Protein 6Y6P (pdb70)

Sequence (343 aa):
RNVYDMKIECPHTVSFGENSVIGYVELPPVPLADTAQMVPESSCNMDNHQSLNTITKYTQVSWRGKADQSQSSQNSSFETVSTEVDLKGTCVLKHKMVEESYRSRKSVTCYDLSCNSTYCKPTLYMIVPIHACNMMKSCLIALGPYRVQQVVYERSSYCMTGVLIEGKCFVPDQSVVSIIKHGIFDIASVHIVCFFVAVKGNTYKIFEQVKKSFESTCNDTENKVQGYYICIVGGNSAPIYVPTLDDFRSMEAFTGIFRSPHIASYSIVGPANAKVPHSASSDTLSLIAYSSGIPSYSSLSILTSSTEAKHVFSPGLFPKLNHTNCDKSAIPLIWTGMIDLPGYYEF

Structure (mmCIF, N/CA/C/O backbone):
data_6Y6P
#
_entry.id   6Y6P
#
_cell.length_a   53.596
_cell.length_b   92.224
_cell.length_c   94.033
_cell.angle_alpha   90.000
_cell.angle_beta   90.000
_cell.angle_gamma   90.000
#
_symmetry.space_group_name_H-M   'P 21 21 21'
#
loop_
_entity.id
_entity.type
_entity.pdbx_description
1 polymer 'Envelope polyprotein'
2 branched 2-acetamido-2-deoxy-beta-D-glucopyranose-(1-4)-2-acetamido-2-deoxy-beta-D-glucopyranose
3 water water
#
loop_
_atom_site.group_PDB
_atom_site.id
_atom_site.type_symbol
_atom_site.label_atom_id
_atom_site.label_alt_id
_atom_site.label_comp_id
_atom_site.label_asym_id
_atom_site.label_entity_id
_atom_site.label_seq_id
_atom_site.pdbx_PDB_ins_code
_atom_site.Cartn_x
_atom_site.Cartn_y
_atom_site.Cartn_z
_atom_site.occupancy
_atom_site.B_iso_or_equiv
_atom_site.auth_seq_id
_atom_site.auth_comp_id
_atom_site.auth_asym_id
_atom_site.auth_atom_id
_atom_site.pdbx_PDB_model_num
ATOM 1 N N . ARG A 1 1 ? 16.198 19.462 -27.692 1.00 102.80 1 ARG A N 1
ATOM 2 C CA . ARG A 1 1 ? 17.294 18.958 -26.873 1.00 107.00 1 ARG A CA 1
ATOM 3 C C . ARG A 1 1 ? 16.807 17.860 -25.921 1.00 104.78 1 ARG A C 1
ATOM 4 O O . ARG A 1 1 ? 17.417 17.609 -24.873 1.00 111.22 1 ARG A O 1
ATOM 12 N N . ASN A 1 2 ? 15.714 17.194 -26.323 1.00 85.48 2 ASN A N 1
ATOM 13 C CA . ASN A 1 2 ? 15.047 16.148 -25.535 1.00 67.52 2 ASN A CA 1
ATOM 14 C C . ASN A 1 2 ? 14.630 16.644 -24.148 1.00 61.29 2 ASN A C 1
ATOM 15 O O . ASN A 1 2 ? 14.591 15.858 -23.199 1.00 52.44 2 ASN A O 1
ATOM 20 N N . VAL A 1 3 ? 14.318 17.941 -24.019 1.00 62.05 3 VAL A N 1
ATOM 21 C CA . VAL A 1 3 ? 13.857 18.544 -22.765 1.00 59.66 3 VAL A CA 1
ATOM 22 C C . VAL A 1 3 ? 12.375 18.900 -22.887 1.00 53.41 3 VAL A C 1
ATOM 23 O O . VAL A 1 3 ? 11.966 19.580 -23.838 1.00 54.96 3 VAL A O 1
ATOM 27 N N . TYR A 1 4 ? 11.576 18.424 -21.930 1.00 40.28 4 TYR A N 1
ATOM 28 C CA . TYR A 1 4 ? 10.130 18.516 -21.953 1.00 31.18 4 TYR A CA 1
ATOM 29 C C . TYR A 1 4 ? 9.701 19.111 -20.610 1.00 40.66 4 TYR A C 1
ATOM 30 O O . TYR A 1 4 ? 10.437 19.066 -19.621 1.00 45.61 4 TYR A O 1
ATOM 39 N N . ASP A 1 5 ? 8.543 19.729 -20.584 1.00 33.36 5 ASP A N 1
ATOM 40 C CA . ASP A 1 5 ? 8.072 20.383 -19.366 1.00 35.34 5 ASP A CA 1
ATOM 41 C C . ASP A 1 5 ? 7.001 19.559 -18.671 1.00 33.18 5 ASP A C 1
ATOM 42 O O . ASP A 1 5 ? 6.152 18.948 -19.325 1.00 35.14 5 ASP A O 1
ATOM 47 N N . MET A 1 6 ? 7.009 19.576 -17.332 1.00 29.82 6 MET A N 1
ATOM 48 C CA . MET A 1 6 ? 5.861 19.129 -16.575 1.00 27.94 6 MET A CA 1
ATOM 49 C C . MET A 1 6 ? 5.463 20.185 -15.547 1.00 34.64 6 MET A C 1
ATOM 50 O O . MET A 1 6 ? 6.299 20.639 -14.753 1.00 30.77 6 MET A O 1
ATOM 55 N N . LYS A 1 7 ? 4.190 20.569 -15.554 1.00 25.57 7 LYS A N 1
ATOM 56 C CA . LYS A 1 7 ? 3.691 21.640 -14.690 1.00 25.94 7 LYS A CA 1
ATOM 57 C C . LYS A 1 7 ? 2.899 21.035 -13.539 1.00 24.66 7 LYS A C 1
ATOM 58 O O . LYS A 1 7 ? 2.029 20.186 -13.759 1.00 28.64 7 LYS A O 1
ATOM 64 N N . ILE A 1 8 ? 3.253 21.414 -12.326 1.00 25.52 8 ILE A N 1
ATOM 65 C CA . ILE A 1 8 ? 2.475 21.133 -11.134 1.00 25.22 8 ILE A CA 1
ATOM 66 C C . ILE A 1 8 ? 1.749 22.437 -10.826 1.00 27.08 8 ILE A C 1
ATOM 67 O O . ILE A 1 8 ? 2.399 23.418 -10.428 1.00 26.69 8 ILE A O 1
ATOM 72 N N . GLU A 1 9 ? 0.403 22.454 -10.944 1.00 25.73 9 GLU A N 1
ATOM 73 C CA . GLU A 1 9 ? -0.390 23.674 -10.728 1.00 24.49 9 GLU A CA 1
ATOM 74 C C . GLU A 1 9 ? -0.837 23.735 -9.248 1.00 24.13 9 GLU A C 1
ATOM 75 O O . GLU A 1 9 ? -1.761 23.050 -8.848 1.00 28.46 9 GLU A O 1
ATOM 81 N N . CYS A 1 10 ? -0.141 24.498 -8.444 1.00 24.36 10 CYS A N 1
ATOM 82 C CA . CYS A 1 10 ? -0.466 24.599 -7.023 1.00 24.26 10 CYS A CA 1
ATOM 83 C C . CYS A 1 10 ? -1.585 25.609 -6.816 1.00 26.31 10 CYS A C 1
ATOM 84 O O . CYS A 1 10 ? -1.394 26.804 -7.101 1.00 25.37 10 CYS A O 1
ATOM 87 N N . PRO A 1 11 ? -2.736 25.201 -6.295 1.00 25.41 11 PRO A N 1
ATOM 88 C CA . PRO A 1 11 ? -3.825 26.164 -6.086 1.00 24.85 11 PRO A CA 1
ATOM 89 C C . PRO A 1 11 ? -3.489 27.122 -4.961 1.00 29.86 11 PRO A C 1
ATOM 90 O O . PRO A 1 11 ? -2.720 26.833 -4.048 1.00 29.58 11 PRO A O 1
ATOM 94 N N . HIS A 1 12 ? -4.144 28.263 -4.998 1.00 25.70 12 HIS A N 1
ATOM 95 C CA . HIS A 1 12 ? -3.931 29.226 -3.945 1.00 26.03 12 HIS A CA 1
ATOM 96 C C . HIS A 1 12 ? -4.514 28.740 -2.606 1.00 29.16 12 HIS A C 1
ATOM 97 O O . HIS A 1 12 ? -3.908 28.985 -1.545 1.00 29.23 12 HIS A O 1
ATOM 104 N N . THR A 1 13 ? -5.639 28.023 -2.611 1.00 26.66 13 THR A N 1
ATOM 105 C CA . THR A 1 13 ? -6.216 27.488 -1.358 1.00 30.89 13 THR A CA 1
ATOM 106 C C . THR A 1 13 ? -6.809 26.110 -1.613 1.00 31.12 13 THR A C 1
ATOM 107 O O . THR A 1 13 ? -7.312 25.844 -2.705 1.00 30.89 13 THR A O 1
ATOM 111 N N . VAL A 1 14 ? -6.695 25.202 -0.636 1.00 27.44 14 VAL A N 1
ATOM 112 C CA . VAL A 1 14 ? -7.398 23.918 -0.671 1.00 25.83 14 VAL A CA 1
ATOM 113 C C . VAL A 1 14 ? -7.906 23.679 0.736 1.00 29.08 14 VAL A C 1
ATOM 114 O O . VAL A 1 14 ? -7.344 24.200 1.699 1.00 30.25 14 VAL A O 1
ATOM 118 N N . SER A 1 15 ? -8.928 22.806 0.866 1.00 26.77 15 SER A N 1
ATOM 119 C CA . SER A 1 15 ? -9.467 22.592 2.208 1.00 30.83 15 SER A CA 1
ATOM 120 C C . SER A 1 15 ? -8.576 21.679 3.074 1.00 29.59 15 SER A C 1
ATOM 121 O O . SER A 1 15 ? -8.406 21.945 4.262 1.00 36.62 15 SER A O 1
ATOM 124 N N . PHE A 1 16 ? -8.005 20.593 2.509 1.00 37.52 16 PHE A N 1
ATOM 125 C CA . PHE A 1 16 ? -7.401 19.537 3.325 1.00 37.75 16 PHE A CA 1
ATOM 126 C C . PHE A 1 16 ? -5.969 19.270 2.889 1.00 29.78 16 PHE A C 1
ATOM 127 O O . PHE A 1 16 ? -5.662 19.358 1.702 1.00 30.68 16 PHE A O 1
ATOM 135 N N . GLY A 1 17 ? -5.113 18.923 3.865 1.00 26.94 17 GLY A N 1
ATOM 136 C CA . GLY A 1 17 ? -3.762 18.456 3.526 1.00 28.64 17 GLY A CA 1
ATOM 137 C C . GLY A 1 17 ? -3.767 17.129 2.815 1.00 28.65 17 GLY A C 1
ATOM 138 O O . GLY A 1 17 ? -2.800 16.810 2.122 1.00 28.09 17 GLY A O 1
ATOM 139 N N . GLU A 1 18 ? -4.873 16.377 2.908 1.00 26.43 18 GLU A N 1
ATOM 140 C CA . GLU A 1 18 ? -4.990 15.098 2.196 1.00 28.45 18 GLU A CA 1
ATOM 141 C C . GLU A 1 18 ? -5.601 15.421 0.840 1.00 26.91 18 GLU A C 1
ATOM 142 O O . GLU A 1 18 ? -6.792 15.270 0.592 1.00 29.88 18 GLU A O 1
ATOM 148 N N . ASN A 1 19 ? -4.744 15.884 -0.064 1.00 29.14 19 ASN A N 1
ATOM 149 C CA . ASN A 1 19 ? -5.115 16.437 -1.357 1.00 28.99 19 ASN A CA 1
ATOM 150 C C . ASN A 1 19 ? -3.855 16.286 -2.203 1.00 23.67 19 ASN A C 1
ATOM 151 O O . ASN A 1 19 ? -2.780 16.719 -1.765 1.00 25.29 19 ASN A O 1
ATOM 156 N N . SER A 1 20 ? -3.982 15.689 -3.380 1.00 23.24 20 SER A N 1
ATOM 157 C CA . SER A 1 20 ? -2.892 15.494 -4.332 1.00 22.82 20 SER A CA 1
ATOM 158 C C . SER A 1 20 ? -3.105 16.366 -5.561 1.00 22.59 20 SER A C 1
ATOM 159 O O . SER A 1 20 ? -4.232 16.556 -6.018 1.00 23.51 20 SER A O 1
ATOM 162 N N . VAL A 1 21 ? -2.015 16.889 -6.090 1.00 22.50 21 VAL A N 1
ATOM 163 C CA . VAL A 1 21 ? -1.989 17.602 -7.346 1.00 22.98 21 VAL A CA 1
ATOM 164 C C . VAL A 1 21 ? -1.340 16.643 -8.336 1.00 24.86 21 VAL A C 1
ATOM 165 O O . VAL A 1 21 ? -0.333 16.016 -8.011 1.00 27.19 21 VAL A O 1
ATOM 169 N N . ILE A 1 22 ? -1.878 16.556 -9.546 1.00 22.11 22 ILE A N 1
ATOM 170 C CA . ILE A 1 22 ? -1.359 15.636 -10.564 1.00 28.54 22 ILE A CA 1
ATOM 171 C C . ILE A 1 22 ? -0.663 16.437 -11.641 1.00 24.21 22 ILE A C 1
ATOM 172 O O . ILE A 1 22 ? -1.248 17.379 -12.150 1.00 28.35 22 ILE A O 1
ATOM 177 N N . GLY A 1 23 ? 0.571 16.052 -12.006 1.00 23.98 23 GLY A N 1
ATOM 178 C CA . GLY A 1 23 ? 1.209 16.571 -13.208 1.00 25.03 23 GLY A CA 1
ATOM 179 C C . GLY A 1 23 ? 1.431 15.407 -14.162 1.00 23.46 23 GLY A C 1
ATOM 180 O O . GLY A 1 23 ? 1.590 14.270 -13.724 1.00 24.89 23 GLY A O 1
ATOM 181 N N . TYR A 1 24 ? 1.434 15.695 -15.464 1.00 28.63 24 TYR A N 1
ATOM 182 C CA . TYR A 1 24 ? 1.819 14.603 -16.369 1.00 26.65 24 TYR A CA 1
ATOM 183 C C . TYR A 1 24 ? 2.343 15.179 -17.647 1.00 24.86 24 TYR A C 1
ATOM 184 O O . TYR A 1 24 ? 2.164 16.368 -17.944 1.00 26.79 24 TYR A O 1
ATOM 193 N N . VAL A 1 25 ? 3.049 14.340 -18.392 1.00 23.99 25 VAL A N 1
ATOM 194 C CA . VAL A 1 25 ? 3.531 14.775 -19.701 1.00 24.85 25 VAL A CA 1
ATOM 195 C C . VAL A 1 25 ? 3.654 13.549 -20.590 1.00 29.46 25 VAL A C 1
ATOM 196 O O . VAL A 1 25 ? 4.219 12.536 -20.179 1.00 26.23 25 VAL A O 1
ATOM 200 N N . GLU A 1 26 ? 3.080 13.615 -21.782 1.00 27.32 26 GLU A N 1
ATOM 201 C CA . GLU A 1 26 ? 3.277 12.549 -22.759 1.00 34.30 26 GLU A CA 1
ATOM 202 C C . GLU A 1 26 ? 4.581 12.767 -23.542 1.00 28.36 26 GLU A C 1
ATOM 203 O O . GLU A 1 26 ? 4.811 13.847 -24.074 1.00 34.20 26 GLU A O 1
ATOM 209 N N . LEU A 1 27 ? 5.430 11.736 -23.624 1.00 26.58 27 LEU A N 1
ATOM 210 C CA . LEU A 1 27 ? 6.756 11.904 -24.225 1.00 36.02 27 LEU A CA 1
ATOM 211 C C . LEU A 1 27 ? 6.833 11.201 -25.582 1.00 30.99 27 LEU A C 1
ATOM 212 O O . LEU A 1 27 ? 6.023 10.311 -25.859 1.00 32.79 27 LEU A O 1
ATOM 217 N N . PRO A 1 28 ? 7.803 11.535 -26.450 1.00 33.75 28 PRO A N 1
ATOM 218 C CA . PRO A 1 28 ? 7.848 10.894 -27.777 1.00 30.43 28 PRO A CA 1
ATOM 219 C C . PRO A 1 28 ? 8.191 9.419 -27.660 1.00 33.76 28 PRO A C 1
ATOM 220 O O . PRO A 1 28 ? 8.691 8.966 -26.625 1.00 37.87 28 PRO A O 1
ATOM 224 N N . PRO A 1 29 ? 7.964 8.645 -28.723 1.00 39.21 29 PRO A N 1
ATOM 225 C CA . PRO A 1 29 ? 8.169 7.192 -28.650 1.00 39.18 29 PRO A CA 1
ATOM 226 C C . PRO A 1 29 ? 9.624 6.797 -28.523 1.00 35.84 29 PRO A C 1
ATOM 227 O O . PRO A 1 29 ? 10.503 7.428 -29.103 1.00 38.62 29 PRO A O 1
ATOM 231 N N . VAL A 1 30 ? 9.861 5.681 -27.833 1.00 38.83 30 VAL A N 1
ATOM 232 C CA . VAL A 1 30 ? 11.179 5.029 -27.774 1.00 35.36 30 VAL A CA 1
ATOM 233 C C . VAL A 1 30 ? 11.054 3.584 -28.244 1.00 33.98 30 VAL A C 1
ATOM 234 O O . VAL A 1 30 ? 9.963 3.003 -28.160 1.00 34.23 30 VAL A O 1
ATOM 238 N N . PRO A 1 31 ? 12.142 2.984 -28.756 1.00 37.78 31 PRO A N 1
ATOM 239 C CA . PRO A 1 31 ? 12.143 1.553 -29.096 1.00 39.40 31 PRO A CA 1
ATOM 240 C C . PRO A 1 31 ? 11.634 0.694 -27.950 1.00 37.05 31 PRO A C 1
ATOM 241 O O . PRO A 1 31 ? 12.023 0.877 -26.792 1.00 34.33 31 PRO A O 1
ATOM 245 N N . LEU A 1 32 ? 10.761 -0.266 -28.287 1.00 35.05 32 LEU A N 1
ATOM 246 C CA . LEU A 1 32 ? 10.230 -1.181 -27.282 1.00 31.19 32 LEU A CA 1
ATOM 247 C C . LEU A 1 32 ? 11.341 -1.838 -26.448 1.00 36.49 32 LEU A C 1
ATOM 248 O O . LEU A 1 32 ? 11.216 -1.968 -25.227 1.00 39.60 32 LEU A O 1
ATOM 253 N N . ALA A 1 33 ? 12.448 -2.229 -27.085 1.00 38.50 33 ALA A N 1
ATOM 254 C CA . ALA A 1 33 ? 13.560 -2.830 -26.352 1.00 40.91 33 ALA A CA 1
ATOM 255 C C . ALA A 1 33 ? 14.074 -1.946 -25.213 1.00 48.54 33 ALA A C 1
ATOM 256 O O . ALA A 1 33 ? 14.551 -2.457 -24.193 1.00 49.61 33 ALA A O 1
ATOM 258 N N . ASP A 1 34 ? 13.996 -0.628 -25.360 1.00 49.93 34 ASP A N 1
ATOM 259 C CA . ASP A 1 34 ? 14.467 0.301 -24.336 1.00 56.21 34 ASP A CA 1
ATOM 260 C C . ASP A 1 34 ? 13.559 0.382 -23.104 1.00 51.84 34 ASP A C 1
ATOM 261 O O . ASP A 1 34 ? 14.012 0.889 -22.066 1.00 46.55 34 ASP A O 1
ATOM 266 N N . THR A 1 35 ? 12.324 -0.137 -23.160 1.00 39.55 35 THR A N 1
ATOM 267 C CA . THR A 1 35 ? 11.450 -0.054 -21.979 1.00 39.47 35 THR A CA 1
ATOM 268 C C . THR A 1 35 ? 11.994 -0.844 -20.798 1.00 47.61 35 THR A C 1
ATOM 269 O O . THR A 1 35 ? 11.787 -0.449 -19.644 1.00 48.54 35 THR A O 1
ATOM 273 N N . ALA A 1 36 ? 12.705 -1.946 -21.060 1.00 44.52 36 ALA A N 1
ATOM 274 C CA . ALA A 1 36 ? 13.208 -2.796 -19.993 1.00 53.54 36 ALA A CA 1
ATOM 275 C C . ALA A 1 36 ? 14.122 -2.039 -19.045 1.00 59.26 36 ALA A C 1
ATOM 276 O O . ALA A 1 36 ? 14.253 -2.419 -17.877 1.00 66.17 36 ALA A O 1
ATOM 278 N N . GLN A 1 37 ? 14.801 -0.999 -19.519 1.00 46.54 37 GLN A N 1
ATOM 279 C CA . GLN A 1 37 ? 15.687 -0.264 -18.627 1.00 51.59 37 GLN A CA 1
ATOM 280 C C . GLN A 1 37 ? 15.085 1.045 -18.111 1.00 51.43 37 GLN A C 1
ATOM 281 O O . GLN A 1 37 ? 15.715 1.732 -17.304 1.00 50.12 37 GLN A O 1
ATOM 287 N N . MET A 1 38 ? 13.889 1.407 -18.536 1.00 44.05 38 MET A N 1
ATOM 288 C CA . MET A 1 38 ? 13.359 2.723 -18.216 1.00 42.48 38 MET A CA 1
ATOM 289 C C . MET A 1 38 ? 12.913 2.799 -16.761 1.00 43.27 38 MET A C 1
ATOM 290 O O . MET A 1 38 ? 12.210 1.916 -16.255 1.00 43.76 38 MET A O 1
ATOM 295 N N . VAL A 1 39 ? 13.296 3.872 -16.096 1.00 43.37 39 VAL A N 1
ATOM 296 C CA . VAL A 1 39 ? 12.894 4.062 -14.711 1.00 44.08 39 VAL A CA 1
ATOM 297 C C . VAL A 1 39 ? 13.019 5.565 -14.465 1.00 47.61 39 VAL A C 1
ATOM 298 O O . VAL A 1 39 ? 14.014 6.176 -14.887 1.00 43.30 39 VAL A O 1
ATOM 302 N N . PRO A 1 40 ? 12.027 6.211 -13.844 1.00 41.94 40 PRO A N 1
ATOM 303 C CA . PRO A 1 40 ? 12.160 7.645 -13.577 1.00 41.07 40 PRO A CA 1
ATOM 304 C C . PRO A 1 40 ? 13.293 7.873 -12.592 1.00 50.15 40 PRO A C 1
ATOM 305 O O . PRO A 1 40 ? 13.430 7.143 -11.614 1.00 48.01 40 PRO A O 1
ATOM 309 N N . GLU A 1 41 ? 14.121 8.868 -12.863 1.00 43.02 41 GLU A N 1
ATOM 310 C CA . GLU A 1 41 ? 15.127 9.296 -11.895 1.00 44.87 41 GLU A CA 1
ATOM 311 C C . GLU A 1 41 ? 14.844 10.764 -11.590 1.00 43.97 41 GLU A C 1
ATOM 312 O O . GLU A 1 41 ? 15.007 11.622 -12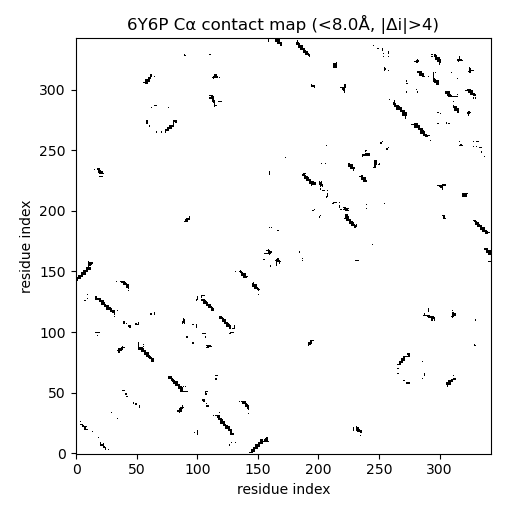.463 1.00 42.09 41 GLU A O 1
ATOM 318 N N . SER A 1 42 ? 14.375 11.023 -10.378 1.00 43.99 42 SER A N 1
ATOM 319 C CA . SER A 1 42 ? 13.813 12.300 -9.983 1.00 42.61 42 SER A CA 1
ATOM 320 C C . SER A 1 42 ? 14.679 12.963 -8.932 1.00 44.21 42 SER A C 1
ATOM 321 O O . SER A 1 42 ? 15.143 12.306 -7.998 1.00 46.39 42 SER A O 1
ATOM 324 N N . SER A 1 43 ? 14.861 14.265 -9.064 1.00 43.16 43 SER A N 1
ATOM 325 C CA . SER A 1 43 ? 15.465 15.050 -8.001 1.00 44.39 43 SER A CA 1
ATOM 326 C C . SER A 1 43 ? 14.417 15.730 -7.131 1.00 46.69 43 SER A C 1
ATOM 327 O O . SER A 1 43 ? 14.764 16.633 -6.356 1.00 43.98 43 SER A O 1
ATOM 330 N N . CYS A 1 44 ? 13.145 15.312 -7.241 1.00 42.15 44 CYS A N 1
ATOM 331 C CA . CYS A 1 44 ? 12.053 16.079 -6.657 1.00 40.85 44 CYS A CA 1
ATOM 332 C C . CYS A 1 44 ? 11.897 15.904 -5.136 1.00 43.94 44 CYS A C 1
ATOM 333 O O . CYS A 1 44 ? 11.431 16.833 -4.474 1.00 47.98 44 CYS A O 1
ATOM 336 N N . ASN A 1 45 ? 12.301 14.804 -4.547 1.00 44.63 45 ASN A N 1
ATOM 337 C CA . ASN A 1 45 ? 12.260 14.692 -3.090 1.00 46.39 45 ASN A CA 1
ATOM 338 C C . ASN A 1 45 ? 13.639 14.976 -2.499 1.00 48.52 45 ASN A C 1
ATOM 339 O O . ASN A 1 45 ? 14.655 14.672 -3.120 1.00 56.82 45 ASN A O 1
ATOM 344 N N . MET A 1 46 ? 13.672 15.568 -1.296 1.00 51.18 46 MET A N 1
ATOM 345 C CA . MET A 1 46 ? 14.958 15.825 -0.638 1.00 69.57 46 MET A CA 1
ATOM 346 C C . MET A 1 46 ? 15.681 14.517 -0.333 1.00 77.56 46 MET A C 1
ATOM 347 O O . MET A 1 46 ? 16.849 14.334 -0.702 1.00 80.30 46 MET A O 1
ATOM 352 N N . ASP A 1 47 ? 14.996 13.588 0.323 1.00 74.44 47 ASP A N 1
ATOM 353 C CA . ASP A 1 47 ? 15.498 12.224 0.390 1.00 93.88 47 ASP A CA 1
ATOM 354 C C . ASP A 1 47 ? 15.242 11.517 -0.933 1.00 98.55 47 ASP A C 1
ATOM 355 O O . ASP A 1 47 ? 14.099 11.436 -1.393 1.00 94.02 47 ASP A O 1
ATOM 360 N N . ASN A 1 48 ? 16.304 10.980 -1.529 1.00 110.27 48 ASN A N 1
ATOM 361 C CA . ASN A 1 48 ? 16.228 10.372 -2.858 1.00 114.44 48 ASN A CA 1
ATOM 362 C C . ASN A 1 48 ? 15.875 8.888 -2.821 1.00 111.78 48 ASN A C 1
ATOM 363 O O . ASN A 1 48 ? 16.391 8.090 -3.608 1.00 111.28 48 ASN A O 1
ATOM 368 N N . HIS A 1 49 ? 14.968 8.496 -1.932 1.00 126.63 49 HIS A N 1
ATOM 369 C CA . HIS A 1 49 ? 14.414 7.144 -1.935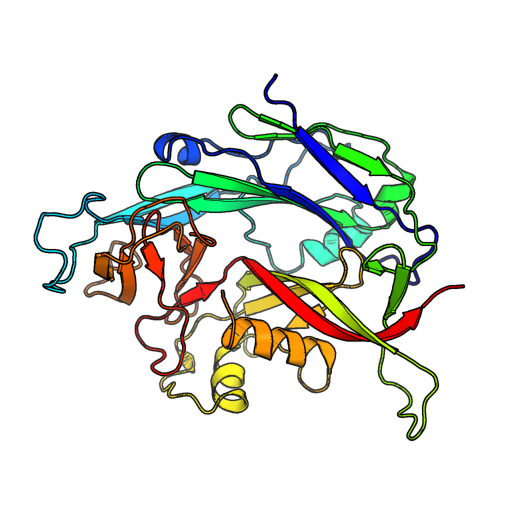 1.00 128.24 49 HIS A CA 1
ATOM 370 C C . HIS A 1 49 ? 13.129 7.167 -2.764 1.00 119.20 49 HIS A C 1
ATOM 371 O O . HIS A 1 49 ? 12.074 7.603 -2.291 1.00 116.24 49 HIS A O 1
ATOM 378 N N . GLN A 1 50 ? 13.225 6.694 -4.014 1.00 107.84 50 GLN A N 1
ATOM 379 C CA . GLN A 1 50 ? 12.118 6.722 -4.976 1.00 93.65 50 GLN A CA 1
ATOM 380 C C . GLN A 1 50 ? 11.377 5.392 -4.916 1.00 92.26 50 GLN A C 1
ATOM 381 O O . GLN A 1 50 ? 11.708 4.421 -5.618 1.00 81.46 50 GLN A O 1
ATOM 387 N N . SER A 1 51 ? 10.321 5.379 -4.092 1.00 101.69 51 SER A N 1
ATOM 388 C CA . SER A 1 51 ? 9.685 4.134 -3.669 1.00 107.98 51 SER A CA 1
ATOM 389 C C . SER A 1 51 ? 9.155 3.313 -4.841 1.00 107.38 51 SER A C 1
ATOM 390 O O . SER A 1 51 ? 9.110 2.081 -4.762 1.00 105.39 51 SER A O 1
ATOM 393 N N . LEU A 1 52 ? 8.753 3.955 -5.932 1.00 108.72 52 LEU A N 1
ATOM 394 C CA . LEU A 1 52 ? 8.136 3.199 -7.012 1.00 105.65 52 LEU A CA 1
ATOM 395 C C . LEU A 1 52 ? 9.145 2.667 -8.024 1.00 103.47 52 LEU A C 1
ATOM 396 O O . LEU A 1 52 ? 8.741 1.998 -8.991 1.00 108.55 52 LEU A O 1
ATOM 401 N N . ASN A 1 53 ? 10.444 2.899 -7.807 1.00 81.14 53 ASN A N 1
ATOM 402 C CA . ASN A 1 53 ? 11.453 2.245 -8.631 1.00 64.11 53 ASN A CA 1
ATOM 403 C C . ASN A 1 53 ? 11.603 0.785 -8.207 1.00 67.02 53 ASN A C 1
ATOM 404 O O . ASN A 1 53 ? 12.583 0.121 -8.554 1.00 69.12 53 ASN A O 1
ATOM 409 N N . THR A 1 54 ? 10.616 0.289 -7.462 1.00 64.24 54 THR A N 1
ATOM 410 C CA . THR A 1 54 ? 10.415 -1.133 -7.239 1.00 65.77 54 THR A CA 1
ATOM 411 C C . THR A 1 54 ? 10.046 -1.865 -8.556 1.00 56.28 54 THR A C 1
ATOM 412 O O . THR A 1 54 ? 9.472 -1.284 -9.485 1.00 42.25 54 THR A O 1
ATOM 416 N N . ILE A 1 55 ? 10.444 -3.147 -8.646 1.00 52.37 55 ILE A N 1
ATOM 417 C CA . ILE A 1 55 ? 10.100 -4.011 -9.776 1.00 50.76 55 ILE A CA 1
ATOM 418 C C . ILE A 1 55 ? 8.662 -4.481 -9.642 1.00 44.66 55 ILE A C 1
ATOM 419 O O . ILE A 1 55 ? 8.255 -4.930 -8.573 1.00 42.16 55 ILE A O 1
ATOM 424 N N . THR A 1 56 ? 7.898 -4.425 -10.727 1.00 37.67 56 THR A N 1
ATOM 425 C CA . THR A 1 56 ? 6.689 -5.231 -10.841 1.00 35.94 56 THR A CA 1
ATOM 426 C C . THR A 1 56 ? 6.905 -6.267 -11.938 1.00 43.78 56 THR A C 1
ATOM 427 O O . THR A 1 56 ? 7.465 -5.955 -13.000 1.00 35.17 56 THR A O 1
ATOM 431 N N . LYS A 1 57 ? 6.487 -7.507 -11.685 1.00 34.72 57 LYS A N 1
ATOM 432 C CA . LYS A 1 57 ? 6.627 -8.562 -12.675 1.00 34.00 57 LYS A CA 1
ATOM 433 C C . LYS A 1 57 ? 5.413 -8.485 -13.596 1.00 39.04 57 LYS A C 1
ATOM 434 O O . LYS A 1 57 ? 4.260 -8.506 -13.135 1.00 40.70 57 LYS A O 1
ATOM 440 N N . TYR A 1 58 ? 5.669 -8.309 -14.882 1.00 31.08 58 TYR A N 1
ATOM 441 C CA . TYR A 1 58 ? 4.609 -8.276 -15.870 1.00 29.38 58 TYR A CA 1
ATOM 442 C C . TYR A 1 58 ? 4.662 -9.525 -16.749 1.00 29.21 58 TYR A C 1
ATOM 443 O O . TYR A 1 58 ? 5.718 -10.122 -16.897 1.00 30.32 58 TYR A O 1
ATOM 452 N N . THR A 1 59 ? 3.536 -9.849 -17.383 1.00 28.53 59 THR A N 1
ATOM 453 C CA . THR A 1 59 ? 3.555 -10.766 -18.531 1.00 31.53 59 THR A CA 1
ATOM 454 C C . THR A 1 59 ? 3.531 -9.905 -19.767 1.00 27.34 59 THR A C 1
ATOM 455 O O . THR A 1 59 ? 2.589 -9.159 -19.982 1.00 26.39 59 THR A O 1
ATOM 459 N N . GLN A 1 60 ? 4.587 -9.950 -20.536 1.00 28.09 60 GLN A N 1
ATOM 460 C CA . GLN A 1 60 ? 4.661 -9.179 -21.766 1.00 27.81 60 GLN A CA 1
ATOM 461 C C . GLN A 1 60 ? 4.069 -10.060 -22.868 1.00 27.70 60 GLN A C 1
ATOM 462 O O . GLN A 1 60 ? 4.540 -11.186 -23.100 1.00 29.22 60 GLN A O 1
ATOM 468 N N . VAL A 1 61 ? 3.059 -9.574 -23.535 1.00 26.91 61 VAL A N 1
ATOM 469 C CA . VAL A 1 61 ? 2.365 -10.315 -24.592 1.00 30.29 61 VAL A CA 1
ATOM 470 C C . VAL A 1 61 ? 2.628 -9.607 -25.917 1.00 28.92 61 VAL A C 1
ATOM 471 O O . VAL A 1 61 ? 2.423 -8.399 -26.015 1.00 26.90 61 VAL A O 1
ATOM 475 N N . SER A 1 62 ? 3.141 -10.333 -26.916 1.00 28.47 62 SER A N 1
ATOM 476 C CA . SER A 1 62 ? 3.405 -9.730 -28.217 1.00 29.10 62 SER A CA 1
ATOM 477 C C . SER A 1 62 ? 2.881 -10.635 -29.343 1.00 30.02 62 SER A C 1
ATOM 478 O O . SER A 1 62 ? 2.610 -11.830 -29.126 1.00 30.36 62 SER A O 1
ATOM 481 N N . TRP A 1 63 ? 2.770 -10.067 -30.551 1.00 30.68 63 TRP A N 1
ATOM 482 C CA . TRP A 1 63 ? 2.382 -10.822 -31.732 1.00 32.00 63 TRP A CA 1
ATOM 483 C C . TRP A 1 63 ? 3.451 -10.559 -32.797 1.00 33.44 63 TRP A C 1
ATOM 484 O O . TRP A 1 63 ? 4.393 -9.825 -32.553 1.00 33.29 63 TRP A O 1
ATOM 495 N N . ARG A 1 64 ? 3.310 -11.210 -33.962 1.00 35.08 64 ARG A N 1
ATOM 496 C CA . ARG A 1 64 ? 4.275 -11.062 -35.049 1.00 36.78 64 ARG A CA 1
ATOM 497 C C . ARG A 1 64 ? 4.633 -9.600 -35.295 1.00 36.45 64 ARG A C 1
ATOM 498 O O . ARG A 1 64 ? 5.788 -9.269 -35.541 1.00 37.21 64 ARG A O 1
ATOM 506 N N . GLY A 1 65 ? 3.650 -8.723 -35.259 1.00 35.53 65 GLY A N 1
ATOM 507 C CA . GLY A 1 65 ? 3.890 -7.315 -35.453 1.00 37.21 65 GLY A CA 1
ATOM 508 C C . GLY A 1 65 ? 3.717 -6.819 -36.877 1.00 53.78 65 GLY A C 1
ATOM 509 O O . GLY A 1 65 ? 3.731 -5.611 -37.089 1.00 50.46 65 GLY A O 1
ATOM 510 N N . LYS A 1 66 ? 3.529 -7.711 -37.853 1.00 38.68 66 LYS A N 1
ATOM 511 C CA . LYS A 1 66 ? 3.423 -7.354 -39.264 1.00 42.99 66 LYS A CA 1
ATOM 512 C C . LYS A 1 66 ? 2.228 -8.101 -39.844 1.00 57.40 66 LYS A C 1
ATOM 513 O O . LYS A 1 66 ? 2.115 -9.315 -39.645 1.00 53.24 66 LYS A O 1
ATOM 519 N N . ALA A 1 67 ? 1.325 -7.372 -40.508 1.00 71.34 67 ALA A N 1
ATOM 520 C CA . ALA A 1 67 ? 0.165 -7.971 -41.162 1.00 87.61 67 ALA A CA 1
ATOM 521 C C . ALA A 1 67 ? 0.528 -8.496 -42.544 1.00 94.84 67 ALA A C 1
ATOM 522 O O . ALA A 1 67 ? 1.283 -7.867 -43.294 1.00 106.87 67 ALA A O 1
ATOM 524 N N . ASP A 1 68 ? -0.032 -9.649 -42.886 1.00 81.45 68 ASP A N 1
ATOM 525 C CA . ASP A 1 68 ? 0.170 -10.215 -44.212 1.00 80.60 68 ASP A CA 1
ATOM 526 C C . ASP A 1 68 ? -0.635 -9.452 -45.250 1.00 74.59 68 ASP A C 1
ATOM 527 O O . ASP A 1 68 ? -1.078 -8.323 -45.023 1.00 78.13 68 ASP A O 1
ATOM 532 N N . GLN A 1 69 ? -0.866 -10.090 -46.383 1.00 77.77 69 GLN A N 1
ATOM 533 C CA . GLN A 1 69 ? -1.686 -9.525 -47.433 1.00 89.12 69 GLN A CA 1
ATOM 534 C C . GLN A 1 69 ? -3.119 -10.049 -47.389 1.00 93.94 69 GLN A C 1
ATOM 535 O O . GLN A 1 69 ? -3.854 -9.917 -48.374 1.00 108.33 69 GLN A O 1
ATOM 541 N N . SER A 1 70 ? -3.543 -10.621 -46.265 1.00 79.50 70 SER A N 1
ATOM 542 C CA . SER A 1 70 ? -4.902 -11.159 -46.201 1.00 82.53 70 SER A CA 1
ATOM 543 C C . SER A 1 70 ? -5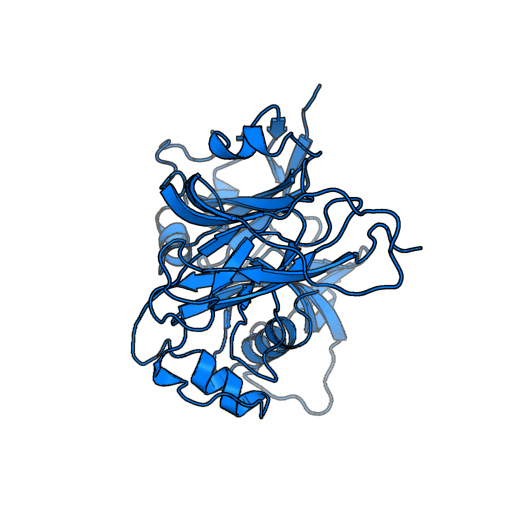.703 -10.426 -45.128 1.00 79.11 70 SER A C 1
ATOM 544 O O . SER A 1 70 ? -6.184 -11.042 -44.176 1.00 60.89 70 SER A O 1
ATOM 547 N N . GLN A 1 71 ? -5.842 -9.105 -45.282 1.00 89.38 71 GLN A N 1
ATOM 548 C CA . GLN A 1 71 ? -6.562 -8.290 -44.305 1.00 86.91 71 GLN A CA 1
ATOM 549 C C . GLN A 1 71 ? -7.988 -8.802 -44.077 1.00 84.63 71 GLN A C 1
ATOM 550 O O . GLN A 1 71 ? -8.462 -8.822 -42.937 1.00 79.38 71 GLN A O 1
ATOM 556 N N . SER A 1 72 ? -8.683 -9.231 -45.145 1.00 82.33 72 SER A N 1
ATOM 557 C CA . SER A 1 72 ? -10.089 -9.631 -45.016 1.00 82.21 72 SER A CA 1
ATOM 558 C C . SER A 1 72 ? -10.271 -10.824 -44.074 1.00 87.02 72 SER A C 1
ATOM 559 O O . SER A 1 72 ? -11.224 -10.855 -43.283 1.00 84.01 72 SER A O 1
ATOM 562 N N . SER A 1 73 ? -9.390 -11.829 -44.158 1.00 69.05 73 SER A N 1
ATOM 563 C CA . SER A 1 73 ? -9.540 -13.016 -43.320 1.00 64.84 73 SER A CA 1
ATOM 564 C C . SER A 1 73 ? -9.157 -12.662 -41.895 1.00 65.29 73 SER A C 1
ATOM 565 O O . SER A 1 73 ? -8.177 -11.944 -41.651 1.00 68.83 73 SER A O 1
ATOM 568 N N . GLN A 1 74 ? -9.959 -13.101 -40.942 1.00 68.41 74 GLN A N 1
ATOM 569 C CA . GLN A 1 74 ? -9.670 -12.748 -39.556 1.00 69.51 74 GLN A CA 1
ATOM 570 C C . GLN A 1 74 ? -9.165 -13.961 -38.767 1.00 50.25 74 GLN A C 1
ATOM 571 O O . GLN A 1 74 ? -9.613 -14.206 -37.642 1.00 48.96 74 GLN A O 1
ATOM 577 N N . ASN A 1 75 ? -8.253 -14.754 -39.373 1.00 44.61 75 ASN A N 1
ATOM 578 C CA . ASN A 1 75 ? -7.470 -15.734 -38.623 1.00 34.30 75 ASN A CA 1
ATOM 579 C C . ASN A 1 75 ? -6.875 -15.018 -37.403 1.00 34.99 75 ASN A C 1
ATOM 580 O O . ASN A 1 75 ? -6.454 -13.857 -37.477 1.00 41.27 75 ASN A O 1
ATOM 585 N N A SER A 1 76 ? -6.864 -15.718 -36.273 0.48 32.37 76 SER A N 1
ATOM 586 N N B SER A 1 76 ? -6.907 -15.671 -36.246 0.52 31.48 76 SER A N 1
ATOM 587 C CA A SER A 1 76 ? -6.200 -15.209 -35.100 0.48 30.76 76 SER A CA 1
ATOM 588 C CA B SER A 1 76 ? -6.217 -15.060 -35.137 0.52 30.24 76 SER A CA 1
ATOM 589 C C A SER A 1 76 ? -4.682 -15.223 -35.302 0.48 28.68 76 SER A C 1
ATOM 590 C C B SER A 1 76 ? -4.707 -15.122 -35.364 0.52 27.97 76 SER A C 1
ATOM 591 O O A SER A 1 76 ? -4.148 -15.937 -36.148 0.48 28.28 76 SER A O 1
ATOM 592 O O B SER A 1 76 ? -4.203 -15.816 -36.244 0.52 27.82 76 SER A O 1
ATOM 597 N N . PHE A 1 77 ? -3.993 -14.404 -34.511 1.00 28.94 77 PHE A N 1
ATOM 598 C CA . PHE A 1 77 ? -2.539 -14.306 -34.518 1.00 26.72 77 PHE A CA 1
ATOM 599 C C . PHE A 1 77 ? -1.978 -14.940 -33.264 1.00 26.81 77 PHE A C 1
ATOM 600 O O . PHE A 1 77 ? -2.445 -14.643 -32.164 1.00 27.02 77 PHE A O 1
ATOM 608 N N . GLU A 1 78 ? -0.952 -15.776 -33.434 1.00 27.03 78 GLU A N 1
ATOM 609 C CA . GLU A 1 78 ? -0.273 -16.384 -32.304 1.00 27.14 78 GLU A CA 1
ATOM 610 C C . GLU A 1 78 ? 0.444 -15.322 -31.474 1.00 29.61 78 GLU A C 1
ATOM 611 O O . GLU A 1 78 ? 1.049 -14.409 -32.028 1.00 25.86 78 GLU A O 1
ATOM 617 N N . THR A 1 79 ? 0.398 -15.454 -30.150 1.00 26.19 79 THR A N 1
ATOM 618 C CA . THR A 1 79 ? 1.155 -14.545 -29.280 1.00 28.94 79 THR A CA 1
ATOM 619 C C . THR A 1 79 ? 2.267 -15.277 -28.570 1.00 26.27 79 THR A C 1
ATOM 620 O O . THR A 1 79 ? 2.274 -16.532 -28.472 1.00 30.09 79 THR A O 1
ATOM 624 N N . VAL A 1 80 ? 3.229 -14.500 -28.100 1.00 25.67 80 VAL A N 1
ATOM 625 C CA . VAL A 1 80 ? 4.275 -14.966 -27.195 1.00 27.77 80 VAL A CA 1
ATOM 626 C C . VAL A 1 80 ? 4.093 -14.271 -25.841 1.00 33.66 80 VAL A C 1
ATOM 627 O O . VAL A 1 80 ? 3.888 -13.045 -25.795 1.00 30.01 80 VAL A O 1
ATOM 631 N N . SER A 1 81 ? 4.163 -15.033 -24.739 1.00 27.44 81 SER A N 1
ATOM 632 C CA . SER A 1 81 ? 4.088 -14.451 -23.391 1.00 28.68 81 SER A CA 1
ATOM 633 C C . SER A 1 81 ? 5.435 -14.650 -22.713 1.00 35.56 81 SER A C 1
ATOM 634 O O . SER A 1 81 ? 5.958 -15.784 -22.694 1.00 31.03 81 SER A O 1
ATOM 637 N N . THR A 1 82 ? 5.987 -13.582 -22.171 1.00 29.19 82 THR A N 1
ATOM 638 C CA . THR A 1 82 ? 7.289 -13.599 -21.479 1.00 38.61 82 THR A CA 1
ATOM 639 C C . THR A 1 82 ? 7.196 -12.854 -20.159 1.00 37.60 82 THR A C 1
ATOM 640 O O . THR A 1 82 ? 6.597 -11.774 -20.108 1.00 31.53 82 THR A O 1
ATOM 644 N N . GLU A 1 83 ? 7.830 -13.387 -19.094 1.00 31.32 83 GLU A N 1
ATOM 645 C CA . GLU A 1 83 ? 7.853 -12.659 -17.823 1.00 38.51 83 GLU A CA 1
ATOM 646 C C . GLU A 1 83 ? 8.958 -11.617 -17.866 1.00 37.75 83 GLU A C 1
ATOM 647 O O . GLU A 1 83 ? 10.084 -11.914 -18.270 1.00 33.22 83 GLU A O 1
ATOM 653 N N . VAL A 1 84 ? 8.606 -10.374 -17.524 1.00 32.54 84 VAL A N 1
ATOM 654 C CA . VAL A 1 84 ? 9.538 -9.265 -17.590 1.00 34.71 84 VAL A CA 1
ATOM 655 C C . VAL A 1 84 ? 9.359 -8.428 -16.338 1.00 37.99 84 VAL A C 1
ATOM 656 O O . VAL A 1 84 ? 8.257 -8.329 -15.780 1.00 37.65 84 VAL A O 1
ATOM 660 N N . ASP A 1 85 ? 10.471 -7.844 -15.886 1.00 32.33 85 ASP A N 1
ATOM 661 C CA . ASP A 1 85 ? 10.489 -6.925 -14.748 1.00 40.32 85 ASP A CA 1
ATOM 662 C C . ASP A 1 85 ? 10.437 -5.515 -15.290 1.00 35.54 85 ASP A C 1
ATOM 663 O O . ASP A 1 85 ? 11.260 -5.145 -16.120 1.00 44.31 85 ASP A O 1
ATOM 668 N N . LEU A 1 86 ? 9.443 -4.743 -14.877 1.00 31.68 86 LEU A N 1
ATOM 669 C CA . LEU A 1 86 ? 9.372 -3.346 -15.266 1.00 34.67 86 LEU A CA 1
ATOM 670 C C . LEU A 1 86 ? 9.449 -2.527 -13.989 1.00 38.19 86 LEU A C 1
ATOM 671 O O . LEU A 1 86 ? 8.778 -2.868 -13.006 1.00 30.37 86 LEU A O 1
ATOM 676 N N . LYS A 1 87 ? 10.288 -1.479 -13.989 1.00 31.24 87 LYS A N 1
ATOM 677 C CA . LYS A 1 87 ? 10.417 -0.604 -12.828 1.00 31.77 87 LYS A CA 1
ATOM 678 C C . LYS A 1 87 ? 9.776 0.756 -13.116 1.00 34.80 87 LYS A C 1
ATOM 679 O O . LYS A 1 87 ? 9.920 1.303 -14.204 1.00 30.81 87 LYS A O 1
ATOM 685 N N . GLY A 1 88 ? 9.099 1.310 -12.138 1.00 30.43 88 GLY A N 1
ATOM 686 C CA . GLY A 1 88 ? 8.606 2.673 -12.294 1.00 28.04 88 GLY A CA 1
ATOM 687 C C . GLY A 1 88 ? 7.282 2.823 -12.998 1.00 28.11 88 GLY A C 1
ATOM 688 O O . GLY A 1 88 ? 6.845 3.963 -13.191 1.00 27.83 88 GLY A O 1
ATOM 689 N N . THR A 1 89 ? 6.604 1.736 -13.409 1.00 26.68 89 THR A N 1
ATOM 690 C CA . THR A 1 89 ? 5.274 1.965 -14.003 1.00 24.65 89 THR A CA 1
ATOM 691 C C . THR A 1 89 ? 4.307 2.295 -12.888 1.00 24.79 89 THR A C 1
ATOM 692 O O . THR A 1 89 ? 4.610 2.077 -11.703 1.00 26.60 89 THR A O 1
ATOM 696 N N . CYS A 1 90 ? 3.141 2.848 -13.245 1.00 22.70 90 CYS A N 1
ATOM 697 C CA . CYS A 1 90 ? 2.198 3.340 -12.217 1.00 29.51 90 CYS A CA 1
ATOM 698 C C . CYS A 1 90 ? 1.410 2.200 -11.576 1.00 28.28 90 CYS A C 1
ATOM 699 O O . CYS A 1 90 ? 0.191 2.048 -11.758 1.00 28.79 90 CYS A O 1
ATOM 702 N N . VAL A 1 91 ? 2.114 1.445 -10.754 1.00 28.57 91 VAL A N 1
ATOM 703 C CA . VAL A 1 91 ? 1.503 0.389 -9.967 1.00 25.89 91 VAL A CA 1
ATOM 704 C C . VAL A 1 91 ? 1.530 0.902 -8.539 1.00 33.22 91 VAL A C 1
ATOM 705 O O . VAL A 1 91 ? 2.570 0.822 -7.879 1.00 34.17 91 VAL A O 1
ATOM 709 N N . LEU A 1 92 ? 0.429 1.505 -8.081 1.00 27.87 92 LEU A N 1
ATOM 710 C CA . LEU A 1 92 ? 0.442 2.136 -6.754 1.00 30.83 92 LEU A CA 1
ATOM 711 C C . LEU A 1 92 ? 0.214 1.088 -5.691 1.00 35.09 92 LEU A C 1
ATOM 712 O O . LEU A 1 92 ? -0.743 0.323 -5.794 1.00 35.74 92 LEU A O 1
ATOM 717 N N . LYS A 1 93 ? 1.049 1.092 -4.637 1.00 37.09 93 LYS A N 1
ATOM 718 C CA . LYS A 1 93 ? 0.836 0.215 -3.493 1.00 38.94 93 LYS A CA 1
ATOM 719 C C . LYS A 1 93 ? -0.287 0.755 -2.614 1.00 44.53 93 LYS A C 1
ATOM 720 O O . LYS A 1 93 ? -0.495 1.964 -2.495 1.00 38.77 93 LYS A O 1
ATOM 726 N N . HIS A 1 94 ? -1.027 -0.149 -2.004 1.00 35.03 94 HIS A N 1
ATOM 727 C CA . HIS A 1 94 ? -2.053 0.238 -1.030 1.00 33.60 94 HIS A CA 1
ATOM 728 C C . HIS A 1 94 ? -1.471 1.125 0.058 1.00 42.01 94 HIS A C 1
ATOM 729 O O . HIS A 1 94 ? -0.475 0.766 0.683 1.00 35.53 94 HIS A O 1
ATOM 736 N N . LYS A 1 95 ? -2.043 2.328 0.224 1.00 37.69 95 LYS A N 1
ATOM 737 C CA . LYS A 1 95 ? -1.722 3.335 1.251 1.00 37.27 95 LYS A CA 1
ATOM 738 C C . LYS A 1 95 ? -0.572 4.265 0.827 1.00 36.05 95 LYS A C 1
ATOM 739 O O . LYS A 1 95 ? -0.226 5.184 1.596 1.00 37.67 95 LYS A O 1
ATOM 745 N N . MET A 1 96 ? 0.062 4.038 -0.328 1.00 32.30 96 MET A N 1
ATOM 746 C CA . MET A 1 96 ? 1.182 4.892 -0.712 1.00 31.51 96 MET A CA 1
ATOM 747 C C . MET A 1 96 ? 0.737 6.345 -0.878 1.00 34.44 96 MET A C 1
ATOM 748 O O . MET A 1 96 ? 1.474 7.253 -0.476 1.00 31.81 96 MET A O 1
ATOM 753 N N . VAL A 1 97 ? -0.429 6.591 -1.508 1.00 32.04 97 VAL A N 1
ATOM 754 C CA . VAL A 1 97 ? -0.856 7.981 -1.710 1.00 32.75 97 VAL A CA 1
ATOM 755 C C . VAL A 1 97 ? -1.187 8.610 -0.380 1.00 32.53 97 VAL A C 1
ATOM 756 O O . VAL A 1 97 ? -0.797 9.749 -0.092 1.00 36.77 97 VAL A O 1
ATOM 760 N N . GLU A 1 98 ? -1.885 7.866 0.478 1.00 29.64 98 GLU A N 1
ATOM 761 C CA . GLU A 1 98 ? -2.228 8.373 1.793 1.00 31.29 98 GLU A CA 1
ATOM 762 C C . GLU A 1 98 ? -0.989 8.708 2.605 1.00 40.52 98 GLU A C 1
ATOM 763 O O . GLU A 1 98 ? -0.952 9.741 3.287 1.00 34.26 98 GLU A O 1
ATOM 769 N N . GLU A 1 99 ? 0.046 7.864 2.534 1.00 36.92 99 GLU A N 1
ATOM 770 C CA . GLU A 1 99 ? 1.248 8.122 3.320 1.00 30.52 99 GLU A CA 1
ATOM 771 C C . GLU A 1 99 ? 1.977 9.383 2.830 1.00 29.30 99 GLU A C 1
ATOM 772 O O . GLU A 1 99 ? 2.665 10.029 3.617 1.00 33.17 99 GLU A O 1
ATOM 778 N N . SER A 1 100 ? 1.895 9.684 1.515 1.00 28.00 100 SER A N 1
ATOM 779 C CA . SER A 1 100 ? 2.518 10.872 0.947 1.00 32.89 100 SER A CA 1
ATOM 780 C C . SER A 1 100 ? 2.027 12.139 1.606 1.00 31.70 100 SER A C 1
ATOM 781 O O . SER A 1 100 ? 2.790 13.120 1.688 1.00 33.73 100 SER A O 1
ATOM 784 N N . TYR A 1 101 ? 0.776 12.162 2.088 1.00 32.55 101 TYR A N 1
ATOM 785 C CA . TYR A 1 101 ? 0.262 13.414 2.663 1.00 33.23 101 TYR A CA 1
ATOM 786 C C . TYR A 1 101 ? 1.027 13.824 3.922 1.00 39.94 101 TYR A C 1
ATOM 787 O O . TYR A 1 101 ? 1.071 15.016 4.235 1.00 39.31 101 TYR A O 1
ATOM 796 N N . ARG A 1 102 ? 1.610 12.842 4.651 1.00 38.37 102 ARG A N 1
ATOM 797 C CA . ARG A 1 102 ? 2.431 12.999 5.854 1.00 38.77 102 ARG A CA 1
ATOM 798 C C . ARG A 1 102 ? 3.946 13.049 5.586 1.00 41.20 102 ARG A C 1
ATOM 799 O O . ARG A 1 102 ? 4.648 13.831 6.240 1.00 38.35 102 ARG A O 1
ATOM 807 N N . SER A 1 103 ? 4.482 12.224 4.673 1.00 36.71 103 SER A N 1
ATOM 808 C CA . SER A 1 103 ? 5.901 12.296 4.348 1.00 35.44 103 SER A CA 1
ATOM 809 C C . SER A 1 103 ? 6.214 13.475 3.452 1.00 34.59 103 SER A C 1
ATOM 810 O O . SER A 1 103 ? 7.378 13.878 3.366 1.00 33.24 103 SER A O 1
ATOM 813 N N . ARG A 1 104 ? 5.200 14.010 2.756 1.00 27.54 104 ARG A N 1
ATOM 814 C CA . ARG A 1 104 ? 5.308 15.109 1.826 1.00 26.13 104 ARG A CA 1
ATOM 815 C C . ARG A 1 104 ? 6.129 14.705 0.605 1.00 29.56 104 ARG A C 1
ATOM 816 O O . ARG A 1 104 ? 6.565 15.564 -0.176 1.00 28.48 104 ARG A O 1
ATOM 824 N N . LYS A 1 105 ? 6.270 13.407 0.361 1.00 29.61 105 LYS A N 1
ATOM 825 C CA . LYS A 1 105 ? 7.013 12.965 -0.808 1.00 28.24 105 LYS A CA 1
ATOM 826 C C . LYS A 1 105 ? 6.095 12.737 -2.002 1.00 32.99 105 LYS A C 1
ATOM 827 O O . LYS A 1 105 ? 5.064 12.066 -1.898 1.00 30.24 105 LYS A O 1
ATOM 833 N N . SER A 1 106 ? 6.534 13.201 -3.153 1.00 27.40 106 SER A N 1
ATOM 834 C CA . SER A 1 106 ? 5.712 12.932 -4.324 1.00 27.44 106 SER A CA 1
ATOM 835 C C . SER A 1 106 ? 6.051 11.547 -4.896 1.00 34.31 106 SER A C 1
ATOM 836 O O . SER A 1 106 ? 7.083 10.957 -4.585 1.00 32.89 106 SER A O 1
ATOM 839 N N . VAL A 1 107 ? 5.096 11.015 -5.646 1.00 32.88 107 VAL A N 1
ATOM 840 C CA . VAL A 1 107 ? 5.165 9.724 -6.321 1.00 36.62 107 VAL A CA 1
ATOM 841 C C . VAL A 1 107 ? 5.310 10.014 -7.805 1.00 32.68 107 VAL A C 1
ATOM 842 O O . VAL A 1 107 ? 4.547 10.820 -8.355 1.00 32.04 107 VAL A O 1
ATOM 846 N N . THR A 1 108 ? 6.268 9.354 -8.445 1.00 26.17 108 THR A N 1
ATOM 847 C CA . THR A 1 108 ? 6.575 9.523 -9.864 1.00 24.05 108 THR A CA 1
ATOM 848 C C . THR A 1 108 ? 6.544 8.172 -10.569 1.00 29.67 108 THR A C 1
ATOM 849 O O . THR A 1 108 ? 7.145 7.225 -10.065 1.00 29.13 108 THR A O 1
ATOM 853 N N . CYS A 1 109 ? 5.845 8.072 -11.707 1.00 24.31 109 CYS A N 1
ATOM 854 C CA . CYS A 1 109 ? 5.712 6.766 -12.378 1.00 28.62 109 CYS A CA 1
ATOM 855 C C . CYS A 1 109 ? 5.273 7.030 -13.819 1.00 28.38 109 CYS A C 1
ATOM 856 O O . CYS A 1 109 ? 4.916 8.150 -14.152 1.00 28.37 109 CYS A O 1
ATOM 859 N N . TYR A 1 110 ? 5.214 5.968 -14.666 1.00 23.70 110 TYR A N 1
ATOM 860 C CA . TYR A 1 110 ? 4.842 6.173 -16.050 1.00 24.43 110 TYR A CA 1
ATOM 861 C C . TYR A 1 110 ? 3.871 5.083 -16.512 1.00 25.40 110 TYR A C 1
ATOM 862 O O . TYR A 1 110 ? 3.842 3.969 -15.978 1.00 29.84 110 TYR A O 1
ATOM 871 N N . ASP A 1 111 ? 3.022 5.464 -17.472 1.00 25.49 111 ASP A N 1
ATOM 872 C CA . ASP A 1 111 ? 2.177 4.615 -18.298 1.00 27.88 111 ASP A CA 1
ATOM 873 C C . ASP A 1 111 ? 2.891 4.379 -19.648 1.00 26.80 111 ASP A C 1
ATOM 874 O O . ASP A 1 111 ? 3.795 5.113 -20.033 1.00 27.19 111 ASP A O 1
ATOM 879 N N . LEU A 1 112 ? 2.530 3.312 -20.335 1.00 27.31 112 LEU A N 1
ATOM 880 C CA . LEU A 1 112 ? 3.133 3.005 -21.636 1.00 24.05 112 LEU A CA 1
ATOM 881 C C . LEU A 1 112 ? 2.006 2.764 -22.621 1.00 26.12 112 LEU A C 1
ATOM 882 O O . LEU A 1 112 ? 1.097 1.973 -22.337 1.00 29.18 112 LEU A O 1
ATOM 887 N N . SER A 1 113 ? 2.121 3.363 -23.793 1.00 25.70 113 SER A N 1
ATOM 888 C CA . SER A 1 113 ? 1.224 3.096 -24.920 1.00 25.48 113 SER A CA 1
ATOM 889 C C . SER A 1 113 ? 2.116 2.689 -26.073 1.00 26.36 113 SER A C 1
ATOM 890 O O . SER A 1 113 ? 2.966 3.483 -26.460 1.00 26.22 113 SER A O 1
ATOM 893 N N . CYS A 1 114 ? 1.973 1.439 -26.580 1.00 26.20 114 CYS A N 1
ATOM 894 C CA . CYS A 1 114 ? 2.962 0.872 -27.487 1.00 27.73 114 CYS A CA 1
ATOM 895 C C . CYS A 1 114 ? 2.323 0.136 -28.649 1.00 27.18 114 CYS A C 1
ATOM 896 O O . CYS A 1 114 ? 1.366 -0.636 -28.455 1.00 28.49 114 CYS A O 1
ATOM 899 N N . ASN A 1 115 ? 2.933 0.279 -29.833 1.00 25.04 115 ASN A N 1
ATOM 900 C CA . ASN A 1 115 ? 2.642 -0.674 -30.889 1.00 31.87 115 ASN A CA 1
ATOM 901 C C . ASN A 1 115 ? 3.691 -1.782 -30.780 1.00 29.51 115 ASN A C 1
ATOM 902 O O . ASN A 1 115 ? 4.329 -1.906 -29.738 1.00 25.35 115 ASN A O 1
ATOM 907 N N . SER A 1 116 ? 3.916 -2.576 -31.827 1.00 26.94 116 SER A N 1
ATOM 908 C CA . SER A 1 116 ? 4.794 -3.731 -31.665 1.00 30.40 116 SER A CA 1
ATOM 909 C C . SER A 1 116 ? 6.248 -3.350 -31.575 1.00 33.65 116 SER A C 1
ATOM 910 O O . SER A 1 116 ? 7.048 -4.191 -31.185 1.00 30.99 116 SER A O 1
ATOM 913 N N . THR A 1 117 ? 6.610 -2.122 -31.936 1.00 29.13 117 THR A N 1
ATOM 914 C CA . THR A 1 117 ? 8.014 -1.762 -32.020 1.00 29.45 117 THR A CA 1
ATOM 915 C C . THR A 1 117 ? 8.388 -0.489 -31.233 1.00 27.61 117 THR A C 1
ATOM 916 O O . THR A 1 117 ? 9.556 -0.361 -30.870 1.00 32.11 117 THR A O 1
ATOM 920 N N . TYR A 1 118 ? 7.429 0.393 -30.893 1.00 27.18 118 TYR A N 1
ATOM 921 C CA . TYR A 1 118 ? 7.693 1.678 -30.227 1.00 28.76 118 TYR A CA 1
ATOM 922 C C . TYR A 1 118 ? 6.674 1.906 -29.105 1.00 26.46 118 TYR A C 1
ATOM 923 O O . TYR A 1 118 ? 5.498 1.536 -29.220 1.00 26.20 118 TYR A O 1
ATOM 932 N N . CYS A 1 119 ? 7.132 2.586 -28.047 1.00 27.70 119 CYS A N 1
ATOM 933 C CA . CYS A 1 119 ? 6.371 2.909 -26.844 1.00 29.63 119 CYS A CA 1
ATOM 934 C C . CYS A 1 119 ? 6.386 4.414 -26.577 1.00 32.15 119 CYS A C 1
ATOM 935 O O . CYS A 1 119 ? 7.447 5.031 -26.603 1.00 33.05 119 CYS A O 1
ATOM 938 N N . LYS A 1 120 ? 5.203 5.004 -26.299 1.00 28.37 120 LYS A N 1
ATOM 939 C CA . LYS A 1 120 ? 5.119 6.393 -25.836 1.00 29.58 120 LYS A CA 1
ATOM 940 C C . LYS A 1 120 ? 4.919 6.342 -24.322 1.00 26.72 120 LYS A C 1
ATOM 941 O O . LYS A 1 120 ? 3.897 5.816 -23.850 1.00 27.06 120 LYS A O 1
ATOM 947 N N . PRO A 1 121 ? 5.860 6.787 -23.531 1.00 27.12 121 PRO A N 1
ATOM 948 C CA . PRO A 1 121 ? 5.609 6.844 -22.089 1.00 25.37 121 PRO A CA 1
ATOM 949 C C . PRO A 1 121 ? 4.836 8.120 -21.738 1.00 26.56 121 PRO A C 1
ATOM 950 O O . PRO A 1 121 ? 5.094 9.198 -22.316 1.00 29.54 121 PRO A O 1
ATOM 954 N N . THR A 1 122 ? 3.925 8.008 -20.755 1.00 27.23 122 THR A N 1
ATOM 955 C CA . THR A 1 122 ? 3.301 9.177 -20.146 1.00 28.51 122 THR A CA 1
ATOM 956 C C . THR A 1 122 ? 3.738 9.202 -18.680 1.00 29.00 122 THR A C 1
ATOM 957 O O . THR A 1 122 ? 3.436 8.274 -17.916 1.00 28.68 122 THR A O 1
ATOM 961 N N . LEU A 1 123 ? 4.516 10.225 -18.316 1.00 23.42 123 LEU A N 1
ATOM 962 C CA . LEU A 1 123 ? 5.084 10.355 -16.975 1.00 21.90 123 LEU A CA 1
ATOM 963 C C . LEU A 1 123 ? 4.091 11.089 -16.080 1.00 23.21 123 LEU A C 1
ATOM 964 O O . LEU A 1 123 ? 3.529 12.117 -16.507 1.00 30.80 123 LEU A O 1
ATOM 969 N N . TYR A 1 124 ? 3.807 10.543 -14.874 1.00 21.96 124 TYR A N 1
ATOM 970 C CA . TYR A 1 124 ? 2.857 11.173 -13.930 1.00 22.67 124 TYR A CA 1
ATOM 971 C C . TYR A 1 124 ? 3.655 11.550 -12.691 1.00 30.78 124 TYR A C 1
ATOM 972 O O . TYR A 1 124 ? 4.602 10.852 -12.332 1.00 25.70 124 TYR A O 1
ATOM 981 N N . MET A 1 125 ? 3.297 12.665 -12.064 1.00 24.62 125 MET A N 1
ATOM 982 C CA . MET A 1 125 ? 3.713 12.967 -10.710 1.00 25.91 125 MET A CA 1
ATOM 983 C C . MET A 1 125 ? 2.473 13.213 -9.888 1.00 26.93 125 MET A C 1
ATOM 984 O O . MET A 1 125 ? 1.581 13.978 -10.309 1.00 27.72 125 MET A O 1
ATOM 989 N N . ILE A 1 126 ? 2.420 12.585 -8.699 1.00 24.43 126 ILE A N 1
ATOM 990 C CA . ILE A 1 126 ? 1.281 12.707 -7.815 1.00 23.07 126 ILE A CA 1
ATOM 991 C C . ILE A 1 126 ? 1.825 13.424 -6.581 1.00 29.87 126 ILE A C 1
ATOM 992 O O . ILE A 1 126 ? 2.658 12.860 -5.854 1.00 30.17 126 ILE A O 1
ATOM 997 N N . VAL A 1 127 ? 1.474 14.688 -6.415 1.00 21.85 127 VAL A N 1
ATOM 998 C CA . VAL A 1 127 ? 2.170 15.576 -5.478 1.00 25.72 127 VAL A CA 1
ATOM 999 C C . VAL A 1 127 ? 1.250 15.856 -4.298 1.00 22.33 127 VAL A C 1
ATOM 1000 O O . VAL A 1 127 ? 0.178 16.427 -4.501 1.00 25.02 127 VAL A O 1
ATOM 1004 N N . PRO A 1 128 ? 1.679 15.624 -3.041 1.00 24.01 128 PRO A N 1
ATOM 1005 C CA . PRO A 1 128 ? 0.809 15.978 -1.912 1.00 23.35 128 PRO A CA 1
ATOM 1006 C C . PRO A 1 128 ? 0.831 17.484 -1.739 1.00 23.05 128 PRO A C 1
ATOM 1007 O O . PRO A 1 128 ? 1.898 18.094 -1.853 1.00 23.13 128 PRO A O 1
ATOM 1011 N N . ILE A 1 129 ? -0.317 18.064 -1.416 1.00 23.19 129 ILE A N 1
ATOM 1012 C CA . ILE A 1 129 ? -0.468 19.519 -1.527 1.00 22.86 129 ILE A CA 1
ATOM 1013 C C . ILE A 1 129 ? 0.567 20.267 -0.672 1.00 25.95 129 ILE A C 1
ATOM 1014 O O . ILE A 1 129 ? 1.049 21.328 -1.072 1.00 24.67 129 ILE A O 1
ATOM 1019 N N . HIS A 1 130 ? 0.963 19.709 0.481 1.00 23.59 130 HIS A N 1
ATOM 1020 C CA . HIS A 1 130 ? 1.904 20.449 1.335 1.00 23.82 130 HIS A CA 1
ATOM 1021 C C . HIS A 1 130 ? 3.254 20.665 0.661 1.00 24.58 130 HIS A C 1
ATOM 1022 O O . HIS A 1 130 ? 4.014 21.586 1.056 1.00 26.87 130 HIS A O 1
ATOM 1029 N N . ALA A 1 131 ? 3.565 19.854 -0.353 1.00 24.08 131 ALA A N 1
ATOM 1030 C CA . ALA A 1 131 ? 4.865 20.019 -1.022 1.00 25.50 131 ALA A CA 1
ATOM 1031 C C . ALA A 1 131 ? 4.891 21.257 -1.902 1.00 30.33 131 ALA A C 1
ATOM 1032 O O . ALA A 1 131 ? 5.973 21.726 -2.245 1.00 27.19 131 ALA A O 1
ATOM 1034 N N . CYS A 1 132 ? 3.716 21.784 -2.292 1.00 26.11 132 CYS A N 1
ATOM 1035 C CA . CYS A 1 132 ? 3.684 23.065 -3.009 1.00 24.22 132 CYS A CA 1
ATOM 1036 C C . CYS A 1 132 ? 4.339 24.193 -2.221 1.00 27.50 132 CYS A C 1
ATOM 1037 O O . CYS A 1 132 ? 4.742 25.196 -2.805 1.00 28.45 132 CYS A O 1
ATOM 1040 N N . ASN A 1 133 ? 4.443 24.093 -0.900 1.00 23.17 133 ASN A N 1
ATOM 1041 C CA . ASN A 1 133 ? 5.126 25.133 -0.142 1.00 23.11 133 ASN A CA 1
ATOM 1042 C C . ASN A 1 133 ? 6.610 24.826 0.125 1.00 29.45 133 ASN A C 1
ATOM 1043 O O . ASN A 1 133 ? 7.224 25.464 0.994 1.00 28.43 133 ASN A O 1
ATOM 1048 N N . MET A 1 134 ? 7.166 23.829 -0.538 1.00 24.79 134 MET A N 1
ATOM 1049 C CA . MET A 1 134 ? 8.556 23.440 -0.298 1.00 30.38 134 MET A CA 1
ATOM 1050 C C . MET A 1 134 ? 9.417 23.424 -1.546 1.00 38.56 134 MET A C 1
ATOM 1051 O O . MET A 1 134 ? 10.617 23.229 -1.424 1.00 38.37 134 MET A O 1
ATOM 1056 N N . MET A 1 135 ? 8.838 23.520 -2.719 1.00 39.17 135 MET A N 1
ATOM 1057 C CA . MET A 1 135 ? 9.447 23.113 -3.984 1.00 38.45 135 MET A CA 1
ATOM 1058 C C . MET A 1 135 ? 9.233 24.234 -4.980 1.00 34.14 135 MET A C 1
ATOM 1059 O O . MET A 1 135 ? 8.164 24.817 -5.003 1.00 34.43 135 MET A O 1
ATOM 1064 N N . LYS A 1 136 ? 10.208 24.502 -5.830 1.00 29.93 136 LYS A N 1
ATOM 1065 C CA . LYS A 1 136 ? 9.921 25.358 -6.972 1.00 29.90 136 LYS A CA 1
ATOM 1066 C C . LYS A 1 136 ? 10.103 24.633 -8.302 1.00 27.96 136 LYS A C 1
ATOM 1067 O O . LYS A 1 136 ? 9.298 24.809 -9.225 1.00 26.35 136 LYS A O 1
ATOM 1073 N N . SER A 1 137 ? 11.168 23.844 -8.437 1.00 27.71 137 SER A N 1
ATOM 1074 C CA . SER A 1 137 ? 11.347 23.101 -9.656 1.00 31.38 137 SER A CA 1
ATOM 1075 C C . SER A 1 137 ? 12.255 21.928 -9.352 1.00 34.61 137 SER A C 1
ATOM 1076 O O . SER A 1 137 ? 12.987 21.928 -8.342 1.00 31.36 137 SER A O 1
ATOM 1079 N N . CYS A 1 138 ? 12.218 20.939 -10.242 1.00 31.77 138 CYS A N 1
ATOM 1080 C CA . CYS A 1 138 ? 13.138 19.795 -10.146 1.00 36.13 138 CYS A CA 1
ATOM 1081 C C . CYS A 1 138 ? 13.217 19.103 -11.500 1.00 32.60 138 CYS A C 1
ATOM 1082 O O . CYS A 1 138 ? 12.603 19.530 -12.489 1.00 31.65 138 CYS A O 1
ATOM 1085 N N . LEU A 1 139 ? 13.968 18.003 -11.536 1.00 26.30 139 LEU A N 1
ATOM 1086 C CA . LEU A 1 139 ? 14.262 17.348 -12.801 1.00 33.48 139 LEU A CA 1
ATOM 1087 C C . LEU A 1 139 ? 13.951 15.847 -12.734 1.00 34.18 139 LEU A C 1
ATOM 1088 O O . LEU A 1 139 ? 14.310 15.197 -11.745 1.00 32.51 139 LEU A O 1
ATOM 1093 N N . ILE A 1 140 ? 13.322 15.292 -13.786 1.00 27.67 140 ILE A N 1
ATOM 1094 C CA . ILE A 1 140 ? 13.120 13.828 -13.904 1.00 29.43 140 ILE A CA 1
ATOM 1095 C C . ILE A 1 140 ? 13.743 13.364 -15.216 1.00 37.36 140 ILE A C 1
ATOM 1096 O O . ILE A 1 140 ? 13.414 13.907 -16.281 1.00 36.33 140 ILE A O 1
ATOM 1101 N N . ALA A 1 141 ? 14.634 12.362 -15.140 1.00 28.25 141 ALA A N 1
ATOM 1102 C CA . ALA A 1 141 ? 15.184 11.680 -16.298 1.00 33.85 141 ALA A CA 1
ATOM 1103 C C . ALA A 1 141 ? 14.412 10.384 -16.510 1.00 36.76 141 ALA A C 1
ATOM 1104 O O . ALA A 1 141 ? 14.164 9.641 -15.559 1.00 36.84 141 ALA A O 1
ATOM 1106 N N . LEU A 1 142 ? 14.016 10.137 -17.744 1.00 29.96 142 LEU A N 1
ATOM 1107 C CA . LEU A 1 142 ? 13.307 8.921 -18.149 1.00 28.09 142 LEU A CA 1
ATOM 1108 C C . LEU A 1 142 ? 13.792 8.576 -19.535 1.00 29.58 142 LEU A C 1
ATOM 1109 O O . LEU A 1 142 ? 13.542 9.344 -20.477 1.00 34.92 142 LEU A O 1
ATOM 1114 N N . GLY A 1 143 ? 14.477 7.420 -19.670 1.00 35.59 143 GLY A N 1
ATOM 1115 C CA . GLY A 1 143 ? 15.130 7.059 -20.928 1.00 38.11 143 GLY A CA 1
ATOM 1116 C C . GLY A 1 143 ? 16.007 8.197 -21.422 1.00 36.49 143 GLY A C 1
ATOM 1117 O O . GLY A 1 143 ? 16.739 8.836 -20.671 1.00 37.50 143 GLY A O 1
ATOM 1118 N N . PRO A 1 144 ? 15.853 8.551 -22.694 1.00 44.09 144 PRO A N 1
ATOM 1119 C CA . PRO A 1 144 ? 16.602 9.690 -23.250 1.00 42.51 144 PRO A CA 1
ATOM 1120 C C . PRO A 1 144 ? 16.090 11.059 -22.831 1.00 45.14 144 PRO A C 1
ATOM 1121 O O . PRO A 1 144 ? 16.698 12.064 -23.200 1.00 44.24 144 PRO A O 1
ATOM 1125 N N . TYR A 1 145 ? 15.022 11.156 -22.053 1.00 35.55 145 TYR A N 1
ATOM 1126 C CA . TYR A 1 145 ? 14.372 12.438 -21.819 1.00 39.54 145 TYR A CA 1
ATOM 1127 C C . TYR A 1 145 ? 14.713 13.060 -20.471 1.00 34.94 145 TYR A C 1
ATOM 1128 O O . TYR A 1 145 ? 14.988 12.375 -19.484 1.00 38.71 145 TYR A O 1
ATOM 1137 N N . ARG A 1 146 ? 14.694 14.388 -20.464 1.00 35.39 146 ARG A N 1
ATOM 1138 C CA . ARG A 1 146 ? 14.881 15.210 -19.285 1.00 41.38 146 ARG A CA 1
ATOM 1139 C C . ARG A 1 146 ? 13.632 16.077 -19.162 1.00 35.20 146 ARG A C 1
ATOM 1140 O O . ARG A 1 146 ? 13.319 16.855 -20.059 1.00 41.54 146 ARG A O 1
ATOM 1148 N N . VAL A 1 147 ? 12.897 15.901 -18.087 1.00 29.19 147 VAL A N 1
ATOM 1149 C CA . VAL A 1 147 ? 11.645 16.600 -17.865 1.00 28.15 147 VAL A CA 1
ATOM 1150 C C . VAL A 1 147 ? 11.888 17.617 -16.774 1.00 27.93 147 VAL A C 1
ATOM 1151 O O . VAL A 1 147 ? 12.221 17.258 -15.641 1.00 33.15 147 VAL A O 1
ATOM 1155 N N A GLN A 1 148 ? 11.668 18.885 -17.112 0.48 30.67 148 GLN A N 1
ATOM 1156 N N B GLN A 1 148 ? 11.727 18.891 -17.090 0.52 30.72 148 GLN A N 1
ATOM 1157 C CA A GLN A 1 148 ? 11.748 20.002 -16.175 0.48 29.75 148 GLN A CA 1
ATOM 1158 C CA B GLN A 1 148 ? 11.880 19.941 -16.088 0.52 29.33 148 GLN A CA 1
ATOM 1159 C C A GLN A 1 148 ? 10.410 20.135 -15.460 0.48 30.57 148 GLN A C 1
ATOM 1160 C C B GLN A 1 148 ? 10.509 20.183 -15.454 0.52 30.49 148 GLN A C 1
ATOM 1161 O O A GLN A 1 148 ? 9.393 20.497 -16.071 0.48 29.44 148 GLN A O 1
ATOM 1162 O O B GLN A 1 148 ? 9.566 20.625 -16.121 0.52 30.30 148 GLN A O 1
ATOM 1173 N N . VAL A 1 149 ? 10.395 19.859 -14.173 1.00 27.20 149 VAL A N 1
ATOM 1174 C CA . VAL A 1 149 ? 9.160 19.975 -13.412 1.00 26.48 149 VAL A CA 1
ATOM 1175 C C . VAL A 1 149 ? 9.143 21.382 -12.820 1.00 33.36 149 VAL A C 1
ATOM 1176 O O . VAL A 1 149 ? 10.139 21.837 -12.251 1.00 27.35 149 VAL A O 1
ATOM 1180 N N . VAL A 1 150 ? 8.007 22.067 -12.900 1.00 27.53 150 VAL A N 1
ATOM 1181 C CA . VAL A 1 150 ? 7.894 23.412 -12.359 1.00 26.89 150 VAL A CA 1
ATOM 1182 C C . VAL A 1 150 ? 6.641 23.428 -11.490 1.00 27.00 150 VAL A C 1
ATOM 1183 O O . VAL A 1 150 ? 5.568 23.003 -11.942 1.00 27.78 150 VAL A O 1
ATOM 1187 N N . TYR A 1 151 ? 6.773 23.932 -10.264 1.00 24.78 151 TYR A N 1
ATOM 1188 C CA . TYR A 1 151 ? 5.646 24.141 -9.353 1.00 22.07 151 TYR A CA 1
ATOM 1189 C C . TYR A 1 151 ? 5.182 25.567 -9.568 1.00 31.26 151 TYR A C 1
ATOM 1190 O O . TYR A 1 151 ? 5.869 26.513 -9.138 1.00 29.58 151 TYR A O 1
ATOM 1199 N N . GLU A 1 152 ? 4.030 25.717 -10.231 1.00 26.03 152 GLU A N 1
ATOM 1200 C CA . GLU A 1 152 ? 3.502 27.024 -10.602 1.00 26.23 152 GLU A CA 1
ATOM 1201 C C . GLU A 1 152 ? 2.351 27.424 -9.696 1.00 28.62 152 GLU A C 1
ATOM 1202 O O . GLU A 1 152 ? 1.605 26.579 -9.178 1.00 33.54 152 GLU A O 1
ATOM 1208 N N . ARG A 1 153 ? 2.164 28.747 -9.553 1.00 26.27 153 ARG A N 1
ATOM 1209 C CA . ARG A 1 153 ? 0.968 29.217 -8.883 1.00 26.19 153 ARG A CA 1
ATOM 1210 C C . ARG A 1 153 ? -0.181 29.155 -9.893 1.00 26.27 153 ARG A C 1
ATOM 1211 O O . ARG A 1 153 ? -0.109 29.768 -10.966 1.00 26.58 153 ARG A O 1
ATOM 1219 N N A SER A 1 154 ? -1.240 28.449 -9.537 0.44 26.05 154 SER A N 1
ATOM 1220 N N B SER A 1 154 ? -1.229 28.439 -9.554 0.56 26.05 154 SER A N 1
ATOM 1221 C CA A SER A 1 154 ? -2.356 28.188 -10.448 0.44 26.16 154 SER A CA 1
ATOM 1222 C CA B SER A 1 154 ? -2.314 28.221 -10.505 0.56 26.18 154 SER A CA 1
ATOM 1223 C C A SER A 1 154 ? -3.105 29.461 -10.854 0.44 29.44 154 SER A C 1
ATOM 1224 C C B SER A 1 154 ? -2.979 29.527 -10.950 0.56 29.17 154 SER A C 1
ATOM 1225 O O A SER A 1 154 ? -3.201 30.418 -10.091 0.44 26.46 154 SER A O 1
ATOM 1226 O O B SER A 1 154 ? -2.877 30.567 -10.320 0.56 26.53 154 SER A O 1
ATOM 1231 N N . TYR A 1 155 ? -3.664 29.449 -12.070 1.00 26.73 155 TYR A N 1
ATOM 1232 C CA . TYR A 1 155 ? -4.497 30.549 -12.521 1.00 27.06 155 TYR A CA 1
ATOM 1233 C C . TYR A 1 155 ? -5.707 30.708 -11.629 1.00 27.03 155 TYR A C 1
ATOM 1234 O O . TYR A 1 155 ? -6.100 31.832 -11.305 1.00 30.40 155 TYR A O 1
ATOM 1243 N N . CYS A 1 156 ? -6.330 29.599 -11.263 1.00 26.63 156 CYS A N 1
ATOM 1244 C CA . CYS A 1 156 ? -7.538 29.601 -10.433 1.00 30.69 156 CYS A CA 1
ATOM 1245 C C . CYS A 1 156 ? -7.187 29.716 -8.958 1.00 34.52 156 CYS A C 1
ATOM 1246 O O . CYS A 1 156 ? -6.209 29.138 -8.481 1.00 32.99 156 CYS A O 1
ATOM 1249 N N . MET A 1 157 ? -8.054 30.385 -8.201 1.00 28.52 157 MET A N 1
ATOM 1250 C CA . MET A 1 157 ? -7.777 30.449 -6.774 1.00 35.46 157 MET A CA 1
ATOM 1251 C C . MET A 1 157 ? -7.969 29.078 -6.118 1.00 42.34 157 MET A C 1
ATOM 1252 O O . MET A 1 157 ? -7.160 28.657 -5.275 1.00 33.87 157 MET A O 1
ATOM 1257 N N . THR A 1 158 ? -8.997 28.343 -6.522 1.00 27.63 158 THR A N 1
ATOM 1258 C CA . THR A 1 158 ? -9.220 27.079 -5.863 1.00 34.47 158 THR A CA 1
ATOM 1259 C C . THR A 1 158 ? -9.768 25.994 -6.790 1.00 32.48 158 THR A C 1
ATOM 1260 O O . THR A 1 158 ? -9.584 24.800 -6.520 1.00 35.25 158 THR A O 1
ATOM 1264 N N . GLY A 1 159 ? -10.415 26.377 -7.893 1.00 32.23 159 GLY A N 1
ATOM 1265 C CA . GLY A 1 159 ? -11.030 25.411 -8.779 1.00 28.84 159 GLY A CA 1
ATOM 1266 C C . GLY A 1 159 ? -10.108 24.871 -9.866 1.00 32.52 159 GLY A C 1
ATOM 1267 O O . GLY A 1 159 ? -8.888 25.007 -9.828 1.00 34.64 159 GLY A O 1
ATOM 1268 N N . VAL A 1 160 ? -10.738 24.315 -10.892 1.00 29.24 160 VAL A N 1
ATOM 1269 C CA . VAL A 1 160 ? -10.107 23.616 -12.004 1.00 33.09 160 VAL A CA 1
ATOM 1270 C C . VAL A 1 160 ? -10.277 24.502 -13.198 1.00 34.43 160 VAL A C 1
ATOM 1271 O O . VAL A 1 160 ? -11.373 25.013 -13.450 1.00 28.98 160 VAL A O 1
ATOM 1275 N N . LEU A 1 161 ? -9.222 24.658 -13.956 1.00 31.29 161 LEU A N 1
ATOM 1276 C CA . LEU A 1 161 ? -9.315 25.459 -15.144 1.00 33.47 161 LEU A CA 1
ATOM 1277 C C . LEU A 1 161 ? -10.015 24.637 -16.212 1.00 39.93 161 LEU A C 1
ATOM 1278 O O . LEU A 1 161 ? -9.549 23.552 -16.567 1.00 41.70 161 LEU A O 1
ATOM 1283 N N . ILE A 1 162 ? -11.123 25.147 -16.727 1.00 38.35 162 ILE A N 1
ATOM 1284 C CA . ILE A 1 162 ? -11.897 24.464 -17.768 1.00 39.12 162 ILE A CA 1
ATOM 1285 C C . ILE A 1 162 ? -12.179 25.527 -18.817 1.00 51.87 162 ILE A C 1
ATOM 1286 O O . ILE A 1 162 ? -13.019 26.416 -18.604 1.00 52.93 162 ILE A O 1
ATOM 1291 N N . GLU A 1 163 ? -11.421 25.497 -19.925 1.00 55.17 163 GLU A N 1
ATOM 1292 C CA . GLU A 1 163 ? -11.625 26.454 -21.011 1.00 51.63 163 GLU A CA 1
ATOM 1293 C C . GLU A 1 163 ? -11.503 27.908 -20.540 1.00 44.30 163 GLU A C 1
ATOM 1294 O O . GLU A 1 163 ? -12.383 28.733 -20.767 1.00 49.57 163 GLU A O 1
ATOM 1300 N N . GLY A 1 164 ? -10.412 28.230 -19.861 1.00 42.35 164 GLY A N 1
ATOM 1301 C CA . GLY A 1 164 ? -10.204 29.624 -19.440 1.00 45.26 164 GLY A CA 1
ATOM 1302 C C . GLY A 1 164 ? -11.051 30.096 -18.277 1.00 43.59 164 GLY A C 1
ATOM 1303 O O . GLY A 1 164 ? -10.924 31.259 -17.857 1.00 44.24 164 GLY A O 1
ATOM 1304 N N . LYS A 1 165 ? -11.885 29.220 -17.722 1.00 35.90 165 LYS A N 1
ATOM 1305 C CA . LYS A 1 165 ? -12.743 29.519 -16.591 1.00 38.35 165 LYS A CA 1
ATOM 1306 C C . LYS A 1 165 ? -12.399 28.603 -15.416 1.00 34.73 165 LYS A C 1
ATOM 1307 O O . LYS A 1 165 ? -11.927 27.482 -15.611 1.00 37.73 165 LYS A O 1
ATOM 1313 N N . CYS A 1 166 ? -12.719 29.055 -14.203 1.00 32.62 166 CYS A N 1
ATOM 1314 C CA . CYS A 1 166 ? -12.292 28.397 -12.963 1.00 28.65 166 CYS A CA 1
ATOM 1315 C C . CYS A 1 166 ? -13.523 27.759 -12.330 1.00 33.88 166 CYS A C 1
ATOM 1316 O O . CYS A 1 166 ? -14.367 28.459 -11.772 1.00 34.75 166 CYS A O 1
ATOM 1319 N N . PHE A 1 167 ? -13.658 26.443 -12.454 1.00 32.08 167 PHE A N 1
ATOM 1320 C CA . PHE A 1 167 ? -14.829 25.730 -11.953 1.00 27.46 167 PHE A CA 1
ATOM 1321 C C . PHE A 1 167 ? -14.492 25.059 -10.621 1.00 27.02 167 PHE A C 1
ATOM 1322 O O . PHE A 1 167 ? -13.495 24.312 -10.545 1.00 28.00 167 PHE A O 1
ATOM 1330 N N . VAL A 1 168 ? -15.313 25.291 -9.589 1.00 26.90 168 VAL A N 1
ATOM 1331 C CA . VAL A 1 168 ? -15.102 24.668 -8.275 1.00 26.59 168 VAL A CA 1
ATOM 1332 C C . VAL A 1 168 ? -16.115 23.551 -8.020 1.00 28.07 168 VAL A C 1
ATOM 1333 O O . VAL A 1 168 ? -17.301 23.861 -7.801 1.00 27.56 168 VAL A O 1
ATOM 1337 N N . PRO A 1 169 ? -15.730 22.266 -8.122 1.00 27.05 169 PRO A N 1
ATOM 1338 C CA . PRO A 1 169 ? -16.712 21.182 -7.926 1.00 31.08 169 PRO A CA 1
ATOM 1339 C C . PRO A 1 169 ? -17.081 21.125 -6.467 1.00 30.68 169 PRO A C 1
ATOM 1340 O O . PRO A 1 169 ? -16.214 21.312 -5.607 1.00 27.87 169 PRO A O 1
ATOM 1344 N N . ASP A 1 170 ? -18.362 20.888 -6.182 1.00 28.39 170 ASP A N 1
ATOM 1345 C CA . ASP A 1 170 ? -18.744 20.597 -4.800 1.00 28.85 170 ASP A CA 1
ATOM 1346 C C . ASP A 1 170 ? -17.944 19.402 -4.260 1.00 30.34 170 ASP A C 1
ATOM 1347 O O . ASP A 1 170 ? -17.602 18.479 -4.990 1.00 32.28 170 ASP A O 1
ATOM 1352 N N . GLN A 1 171 ? -17.645 19.444 -2.970 1.00 32.66 171 GLN A N 1
ATOM 1353 C CA . GLN A 1 171 ? -16.892 18.375 -2.340 1.00 41.70 171 GLN A CA 1
ATOM 1354 C C . GLN A 1 171 ? -17.783 17.270 -1.844 1.00 42.20 171 GLN A C 1
ATOM 1355 O O . GLN A 1 171 ? -17.304 16.142 -1.707 1.00 42.65 171 GLN A O 1
ATOM 1361 N N . SER A 1 172 ? -19.072 17.546 -1.608 1.00 35.96 172 SER A N 1
ATOM 1362 C CA . SER A 1 172 ? -19.932 16.554 -0.961 1.00 39.45 172 SER A CA 1
ATOM 1363 C C . SER A 1 172 ? -21.362 16.713 -1.442 1.00 39.25 172 SER A C 1
ATOM 1364 O O . SER A 1 172 ? -21.698 17.660 -2.156 1.00 35.37 172 SER A O 1
ATOM 1367 N N . VAL A 1 173 ? -22.218 15.769 -1.056 1.00 34.17 173 VAL A N 1
ATOM 1368 C CA . VAL A 1 173 ? -23.641 15.960 -1.284 1.00 30.46 173 VAL A CA 1
ATOM 1369 C C . VAL A 1 173 ? -24.291 15.818 0.080 1.00 35.97 173 VAL A C 1
ATOM 1370 O O . VAL A 1 173 ? -25.047 14.891 0.332 1.00 44.61 173 VAL A O 1
ATOM 1374 N N . VAL A 1 174 ? -23.979 16.763 0.966 1.00 28.99 174 VAL A N 1
ATOM 1375 C CA . VAL A 1 174 ? -24.592 16.851 2.298 1.00 30.49 174 VAL A CA 1
ATOM 1376 C C . VAL A 1 174 ? -26.039 17.309 2.215 1.00 34.82 174 VAL A C 1
ATOM 1377 O O . VAL A 1 174 ? -26.898 16.813 2.943 1.00 30.17 174 VAL A O 1
ATOM 1381 N N . SER A 1 175 ? -26.334 18.287 1.344 1.00 29.32 175 SER A N 1
ATOM 1382 C CA . SER A 1 175 ? -27.647 18.911 1.238 1.00 29.68 175 SER A CA 1
ATOM 1383 C C . SER A 1 175 ? -28.085 18.835 -0.218 1.00 34.20 175 SER A C 1
ATOM 1384 O O . SER A 1 175 ? -27.391 19.372 -1.088 1.00 29.86 175 SER A O 1
ATOM 1387 N N . ILE A 1 176 ? -29.219 18.211 -0.480 1.00 31.28 176 ILE A N 1
ATOM 1388 C CA . ILE A 1 176 ? -29.791 18.186 -1.829 1.00 32.04 176 ILE A CA 1
ATOM 1389 C C . ILE A 1 176 ? -30.640 19.448 -2.016 1.00 31.97 176 ILE A C 1
ATOM 1390 O O . ILE A 1 176 ? -31.549 19.689 -1.231 1.00 32.11 176 ILE A O 1
ATOM 1395 N N . ILE A 1 177 ? -30.345 20.244 -3.039 1.00 31.79 177 ILE A N 1
ATOM 1396 C CA . ILE A 1 177 ? -31.036 21.504 -3.298 1.00 31.76 177 ILE A CA 1
ATOM 1397 C C . ILE A 1 177 ? -31.873 21.280 -4.571 1.00 32.97 177 ILE A C 1
ATOM 1398 O O . ILE A 1 177 ? -31.310 20.999 -5.640 1.00 33.25 177 ILE A O 1
ATOM 1403 N N . LYS A 1 178 ? -33.208 21.303 -4.439 1.00 33.77 178 LYS A N 1
ATOM 1404 C CA . LYS A 1 178 ? -34.090 21.031 -5.588 1.00 37.70 178 LYS A CA 1
ATOM 1405 C C . LYS A 1 178 ? -33.907 22.046 -6.726 1.00 45.02 178 LYS A C 1
ATOM 1406 O O . LYS A 1 178 ? -33.750 21.657 -7.886 1.00 38.12 178 LYS A O 1
ATOM 1412 N N . HIS A 1 179 ? -33.931 23.354 -6.433 1.00 34.50 179 HIS A N 1
ATOM 1413 C CA . HIS A 1 179 ? -33.771 24.377 -7.500 1.00 34.68 179 HIS A CA 1
ATOM 1414 C C . HIS A 1 179 ? -32.499 25.181 -7.206 1.00 33.39 179 HIS A C 1
ATOM 1415 O O . HIS A 1 179 ? -32.538 26.270 -6.577 1.00 32.72 179 HIS A O 1
ATOM 1422 N N . GLY A 1 180 ? -31.391 24.652 -7.633 1.00 33.09 180 GLY A N 1
ATOM 1423 C CA . GLY A 1 180 ? -30.131 25.144 -7.142 1.00 31.88 180 GLY A CA 1
ATOM 1424 C C . GLY A 1 180 ? -29.606 26.280 -8.026 1.00 46.12 180 GLY A C 1
ATOM 1425 O O . GLY A 1 180 ? -30.061 26.504 -9.166 1.00 32.75 180 GLY A O 1
ATOM 1426 N N . ILE A 1 181 ? -28.618 26.981 -7.481 1.00 30.83 181 ILE A N 1
ATOM 1427 C CA . ILE A 1 181 ? -27.807 27.948 -8.228 1.00 31.35 181 ILE A CA 1
ATOM 1428 C C . ILE A 1 181 ? -26.429 27.321 -8.446 1.00 30.14 181 ILE A C 1
ATOM 1429 O O . ILE A 1 181 ? -25.597 27.279 -7.527 1.00 32.23 181 ILE A O 1
ATOM 1434 N N . PHE A 1 182 ? -26.164 26.807 -9.657 1.00 30.72 182 PHE A N 1
ATOM 1435 C CA . PHE A 1 182 ? -24.973 25.968 -9.787 1.00 30.21 182 PHE A CA 1
ATOM 1436 C C . PHE A 1 182 ? -24.780 25.715 -11.254 1.00 31.73 182 PHE A C 1
ATOM 1437 O O . PHE A 1 182 ? -25.656 26.013 -12.085 1.00 31.94 182 PHE A O 1
ATOM 1445 N N . ASP A 1 183 ? -23.634 25.138 -11.566 1.00 30.80 183 ASP A N 1
ATOM 1446 C CA . ASP A 1 183 ? -23.365 24.671 -12.907 1.00 31.14 183 ASP A CA 1
ATOM 1447 C C . ASP A 1 183 ? -22.885 23.233 -12.820 1.00 40.68 183 ASP A C 1
ATOM 1448 O O . ASP A 1 183 ? -22.432 22.782 -11.760 1.00 33.09 183 ASP A O 1
ATOM 1453 N N . ILE A 1 184 ? -23.002 22.530 -13.943 1.00 37.06 184 ILE A N 1
ATOM 1454 C CA . ILE A 1 184 ? -22.415 21.206 -14.161 1.00 42.51 184 ILE A CA 1
ATOM 1455 C C . ILE A 1 184 ? -21.290 21.360 -15.159 1.00 41.34 184 ILE A C 1
ATOM 1456 O O . ILE A 1 184 ? -21.470 21.977 -16.221 1.00 44.43 184 ILE A O 1
ATOM 1461 N N . ALA A 1 185 ? -20.128 20.795 -14.835 1.00 35.29 185 ALA A N 1
ATOM 1462 C CA . ALA A 1 185 ? -19.059 20.759 -15.805 1.00 30.39 185 ALA A CA 1
ATOM 1463 C C . ALA A 1 185 ? -18.458 19.364 -15.899 1.00 35.62 185 ALA A C 1
ATOM 1464 O O . ALA A 1 185 ? -18.528 18.555 -14.983 1.00 31.13 185 ALA A O 1
ATOM 1466 N N . SER A 1 186 ? -17.834 19.139 -17.031 1.00 32.61 186 SER A N 1
ATOM 1467 C CA . SER A 1 186 ? -17.149 17.901 -17.356 1.00 36.86 186 SER A CA 1
ATOM 1468 C C . SER A 1 186 ? -15.678 18.063 -16.978 1.00 39.09 186 SER A C 1
ATOM 1469 O O . SER A 1 186 ? -14.986 18.919 -17.535 1.00 37.04 186 SER A O 1
ATOM 1472 N N . VAL A 1 187 ? -15.217 17.284 -15.999 1.00 28.34 187 VAL A N 1
ATOM 1473 C CA . VAL A 1 187 ? -13.932 17.494 -15.345 1.00 31.29 187 VAL A CA 1
ATOM 1474 C C . VAL A 1 187 ? -13.061 16.271 -15.573 1.00 32.59 187 VAL A C 1
ATOM 1475 O O . VAL A 1 187 ? -13.551 15.149 -15.506 1.00 27.40 187 VAL A O 1
ATOM 1479 N N . HIS A 1 188 ? -11.795 16.486 -15.899 1.00 29.00 188 HIS A N 1
ATOM 1480 C CA . HIS A 1 188 ? -10.877 15.378 -16.166 1.00 28.42 188 HIS A CA 1
ATOM 1481 C C . HIS A 1 188 ? -10.597 14.605 -14.875 1.00 28.42 188 HIS A C 1
ATOM 1482 O O . HIS A 1 188 ? -10.565 15.169 -13.781 1.00 28.89 188 HIS A O 1
ATOM 1489 N N . ILE A 1 189 ? -10.426 13.293 -14.989 1.00 29.46 189 ILE A N 1
ATOM 1490 C CA . ILE A 1 189 ? -10.114 12.459 -13.843 1.00 28.22 189 ILE A CA 1
ATOM 1491 C C . ILE A 1 189 ? -9.069 11.418 -14.299 1.00 27.15 189 ILE A C 1
ATOM 1492 O O . ILE A 1 189 ? -9.092 10.961 -15.451 1.00 27.63 189 ILE A O 1
ATOM 1497 N N . VAL A 1 190 ? -8.136 11.062 -13.396 1.00 25.43 190 VAL A N 1
ATOM 1498 C CA . VAL A 1 190 ? -7.242 9.922 -13.615 1.00 30.70 190 VAL A CA 1
ATOM 1499 C C . VAL A 1 190 ? -7.389 8.954 -12.440 1.00 26.80 190 VAL A C 1
ATOM 1500 O O . VAL A 1 190 ? -7.470 9.390 -11.282 1.00 27.69 190 VAL A O 1
ATOM 1504 N N . CYS A 1 191 ? -7.421 7.638 -12.749 1.00 28.29 191 CYS A N 1
ATOM 1505 C CA . CYS A 1 191 ? -7.620 6.560 -11.782 1.00 26.96 191 CYS A CA 1
ATOM 1506 C C . CYS A 1 191 ? -6.546 5.490 -11.937 1.00 30.62 191 CYS A C 1
ATOM 1507 O O . CYS A 1 191 ? -6.211 5.102 -13.057 1.00 30.87 191 CYS A O 1
ATOM 1510 N N . PHE A 1 192 ? -6.053 4.998 -10.805 1.00 25.73 192 PHE A N 1
ATOM 1511 C CA . PHE A 1 192 ? -4.970 4.004 -10.750 1.00 25.27 192 PHE A CA 1
ATOM 1512 C C . PHE A 1 192 ? -5.493 2.772 -10.006 1.00 25.74 192 PHE A C 1
ATOM 1513 O O . PHE A 1 192 ? -6.000 2.895 -8.887 1.00 28.99 192 PHE A O 1
ATOM 1521 N N . PHE A 1 193 ? -5.267 1.607 -10.542 1.00 26.35 193 PHE A N 1
ATOM 1522 C CA . PHE A 1 193 ? -5.693 0.415 -9.835 1.00 29.41 193 PHE A CA 1
ATOM 1523 C C . PHE A 1 193 ? -4.687 0.019 -8.756 1.00 27.96 193 PHE A C 1
ATOM 1524 O O . PHE A 1 193 ? -3.501 -0.192 -9.038 1.00 33.04 193 PHE A O 1
ATOM 1532 N N . VAL A 1 194 ? -5.187 -0.084 -7.525 1.00 28.41 194 VAL A N 1
ATOM 1533 C CA . VAL A 1 194 ? -4.433 -0.528 -6.367 1.00 28.63 194 VAL A CA 1
ATOM 1534 C C . VAL A 1 194 ? -4.798 -2.001 -6.097 1.00 29.73 194 VAL A C 1
ATOM 1535 O O . VAL A 1 194 ? -5.926 -2.317 -5.685 1.00 32.84 194 VAL A O 1
ATOM 1539 N N . ALA A 1 195 ? -3.829 -2.895 -6.265 1.00 30.53 195 ALA A N 1
ATOM 1540 C CA . ALA A 1 195 ? -4.097 -4.337 -6.121 1.00 30.24 195 ALA A CA 1
ATOM 1541 C C . ALA A 1 195 ? -3.919 -4.691 -4.650 1.00 41.43 195 ALA A C 1
ATOM 1542 O O . ALA A 1 195 ? -2.834 -4.479 -4.092 1.00 44.12 195 ALA A O 1
ATOM 1544 N N . VAL A 1 196 ? -4.967 -5.222 -4.034 1.00 42.50 196 VAL A N 1
ATOM 1545 C CA . VAL A 1 196 ? -4.885 -5.650 -2.640 1.00 38.66 196 VAL A CA 1
ATOM 1546 C C . VAL A 1 196 ? -6.038 -6.590 -2.312 1.00 40.14 196 VAL A C 1
ATOM 1547 O O . VAL A 1 196 ? -7.195 -6.298 -2.630 1.00 45.51 196 VAL A O 1
ATOM 1551 N N . LYS A 1 197 ? -5.720 -7.734 -1.679 1.00 50.96 197 LYS A N 1
ATOM 1552 C CA . LYS A 1 197 ? -6.720 -8.741 -1.307 1.00 51.97 197 LYS A CA 1
ATOM 1553 C C . LYS A 1 197 ? -7.389 -8.398 0.005 1.00 52.41 197 LYS A C 1
ATOM 1554 O O . LYS A 1 197 ? -6.742 -7.955 0.952 1.00 55.43 197 LYS A O 1
ATOM 1560 N N . GLY A 1 198 ? -8.690 -8.604 0.040 1.00 53.55 198 GLY A N 1
ATOM 1561 C CA . GLY A 1 198 ? -9.442 -8.643 1.266 1.00 59.53 198 GLY A CA 1
ATOM 1562 C C . GLY A 1 198 ? -10.909 -8.701 0.918 1.00 65.23 198 GLY A C 1
ATOM 1563 O O . GLY A 1 198 ? -11.310 -8.443 -0.219 1.00 52.20 198 GLY A O 1
ATOM 1564 N N . ASN A 1 199 ? -11.730 -8.988 1.932 1.00 66.57 199 ASN A N 1
ATOM 1565 C CA . ASN A 1 199 ? -13.152 -9.159 1.657 1.00 67.80 199 ASN A CA 1
ATOM 1566 C C . ASN A 1 199 ? -13.862 -7.879 1.214 1.00 62.08 199 ASN A C 1
ATOM 1567 O O . ASN A 1 199 ? -14.938 -7.974 0.614 1.00 59.02 199 ASN A O 1
ATOM 1572 N N . THR A 1 200 ? -13.308 -6.688 1.469 1.00 61.88 200 THR A N 1
ATOM 1573 C CA . THR A 1 200 ? -13.927 -5.463 0.952 1.00 62.19 200 THR A CA 1
ATOM 1574 C C . THR A 1 200 ? -13.429 -5.092 -0.449 1.00 57.98 200 THR A C 1
ATOM 1575 O O . THR A 1 200 ? -13.952 -4.149 -1.056 1.00 53.28 200 THR A O 1
ATOM 1579 N N . TYR A 1 201 ? -12.449 -5.819 -0.984 1.00 51.33 201 TYR A N 1
ATOM 1580 C CA . TYR A 1 201 ? -11.779 -5.455 -2.232 1.00 43.43 201 TYR A CA 1
ATOM 1581 C C . TYR A 1 201 ? -12.215 -6.323 -3.390 1.00 46.96 201 TYR A C 1
ATOM 1582 O O . TYR A 1 201 ? -11.512 -6.392 -4.398 1.00 48.25 201 TYR A O 1
ATOM 1591 N N . LYS A 1 202 ? -13.391 -6.960 -3.279 1.00 45.90 202 LYS A N 1
ATOM 1592 C CA . LYS A 1 202 ? -13.911 -7.857 -4.322 1.00 50.61 202 LYS A CA 1
ATOM 1593 C C . LYS A 1 202 ? -14.650 -7.019 -5.369 1.00 55.84 202 LYS A C 1
ATOM 1594 O O . LYS A 1 202 ? -15.872 -7.055 -5.499 1.00 51.42 202 LYS A O 1
ATOM 1600 N N . ILE A 1 203 ? -13.858 -6.225 -6.117 1.00 47.22 203 ILE A N 1
ATOM 1601 C CA . ILE A 1 203 ? -14.439 -5.215 -6.996 1.00 41.33 203 ILE A CA 1
ATOM 1602 C C . ILE A 1 203 ? -15.370 -5.873 -8.009 1.00 45.96 203 ILE A C 1
ATOM 1603 O O . ILE A 1 203 ? -16.330 -5.245 -8.475 1.00 44.73 203 ILE A O 1
ATOM 1608 N N . PHE A 1 204 ? -15.119 -7.153 -8.376 1.00 41.89 204 PHE A N 1
ATOM 1609 C CA . PHE A 1 204 ? -15.945 -7.709 -9.429 1.00 45.02 204 PHE A CA 1
ATOM 1610 C C . PHE A 1 204 ? -17.332 -8.103 -8.921 1.00 50.77 204 PHE A C 1
ATOM 1611 O O . PHE A 1 204 ? -18.261 -8.206 -9.733 1.00 52.43 204 PHE A O 1
ATOM 1619 N N . GLU A 1 205 ? -17.513 -8.253 -7.604 1.00 50.03 205 GLU A N 1
ATOM 1620 C CA . GLU A 1 205 ? -18.882 -8.371 -7.085 1.00 58.61 205 GLU A CA 1
ATOM 1621 C C . GLU A 1 205 ? -19.669 -7.109 -7.393 1.00 59.57 205 GLU A C 1
ATOM 1622 O O . GLU A 1 205 ? -20.831 -7.177 -7.806 1.00 56.43 205 GLU A O 1
ATOM 1628 N N . GLN A 1 206 ? -19.032 -5.937 -7.231 1.00 50.76 206 GLN A N 1
ATOM 1629 C CA . GLN A 1 206 ? -19.703 -4.689 -7.571 1.00 48.91 206 GLN A CA 1
ATOM 1630 C C . GLN A 1 206 ? -19.850 -4.550 -9.093 1.00 51.28 206 GLN A C 1
ATOM 1631 O O . GLN A 1 206 ? -20.882 -4.064 -9.580 1.00 52.70 206 GLN A O 1
ATOM 1637 N N . VAL A 1 207 ? -18.853 -5.012 -9.872 1.00 47.74 207 VAL A N 1
ATOM 1638 C CA . VAL A 1 207 ? -19.011 -4.973 -11.324 1.00 48.59 207 VAL A CA 1
ATOM 1639 C C . VAL A 1 207 ? -20.238 -5.787 -11.753 1.00 59.32 207 VAL A C 1
ATOM 1640 O O . VAL A 1 207 ? -21.045 -5.340 -12.578 1.00 57.62 207 VAL A O 1
ATOM 1644 N N . LYS A 1 208 ? -20.399 -6.988 -11.190 1.00 65.62 208 LYS A N 1
ATOM 1645 C CA . LYS A 1 208 ? -21.587 -7.808 -11.444 1.00 70.42 208 LYS A CA 1
ATOM 1646 C C . LYS A 1 208 ? -22.876 -7.055 -11.090 1.00 69.95 208 LYS A C 1
ATOM 1647 O O . LYS A 1 208 ? -23.810 -7.004 -11.901 1.00 67.01 208 LYS A O 1
ATOM 1653 N N . LYS A 1 209 ? -22.931 -6.426 -9.901 1.00 64.51 209 LYS A N 1
ATOM 1654 C CA . LYS A 1 209 ? -24.183 -5.802 -9.462 1.00 71.28 209 LYS A CA 1
ATOM 1655 C C . LYS A 1 209 ? -24.528 -4.598 -10.325 1.00 68.23 209 LYS A C 1
ATOM 1656 O O . LYS A 1 209 ? -25.686 -4.422 -10.721 1.00 70.02 209 LYS A O 1
ATOM 1662 N N . SER A 1 210 ? -23.532 -3.750 -10.618 1.00 71.72 210 SER A N 1
ATOM 1663 C CA . SER A 1 210 ? -23.802 -2.464 -11.257 1.00 67.71 210 SER A CA 1
ATOM 1664 C C . SER A 1 210 ? -24.140 -2.596 -12.733 1.00 67.67 210 SER A C 1
ATOM 1665 O O . SER A 1 210 ? -24.952 -1.820 -13.253 1.00 73.14 210 SER A O 1
ATOM 1668 N N . PHE A 1 211 ? -23.535 -3.546 -13.428 1.00 68.22 211 PHE A N 1
ATOM 1669 C CA . PHE A 1 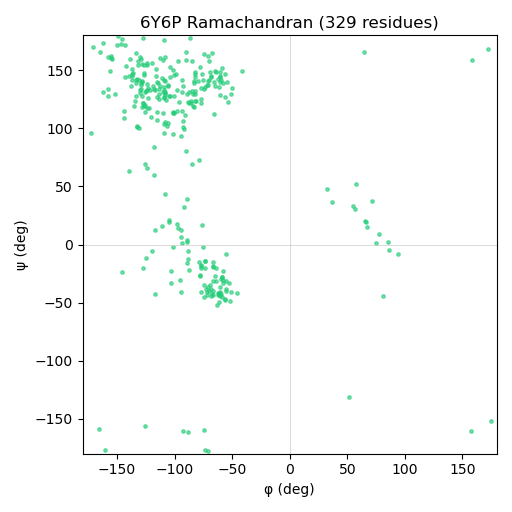211 ? -23.627 -3.577 -14.879 1.00 75.77 211 PHE A CA 1
ATOM 1670 C C . PHE A 1 211 ? -24.327 -4.815 -15.418 1.00 89.57 211 PHE A C 1
ATOM 1671 O O . PHE A 1 211 ? -24.256 -5.057 -16.631 1.00 92.20 211 PHE A O 1
ATOM 1679 N N . GLU A 1 212 ? -24.995 -5.595 -14.560 1.00 90.82 212 GLU A N 1
ATOM 1680 C CA . GLU A 1 212 ? -25.671 -6.849 -14.942 1.00 100.39 212 GLU A CA 1
ATOM 1681 C C . GLU A 1 212 ? -24.942 -7.560 -16.083 1.00 99.24 212 GLU A C 1
ATOM 1682 O O . GLU A 1 212 ? -25.523 -7.942 -17.098 1.00 96.77 212 GLU A O 1
ATOM 1688 N N . SER A 1 213 ? -23.632 -7.683 -15.924 1.00 100.97 213 SER A N 1
ATOM 1689 C CA . SER A 1 213 ? -22.823 -8.433 -16.861 1.00 99.82 213 SER A CA 1
ATOM 1690 C C . SER A 1 213 ? -22.837 -9.901 -16.445 1.00 102.23 213 SER A C 1
ATOM 1691 O O . SER A 1 213 ? -23.449 -10.285 -15.444 1.00 103.09 213 SER A O 1
ATOM 1694 N N . THR A 1 214 ? -22.172 -10.739 -17.230 1.00 102.64 214 THR A N 1
ATOM 1695 C CA . THR A 1 214 ? -22.155 -12.184 -16.996 1.00 109.36 214 THR A CA 1
ATOM 1696 C C . THR A 1 214 ? -20.828 -12.525 -16.339 1.00 116.20 214 THR A C 1
ATOM 1697 O O . THR A 1 214 ? -19.808 -12.718 -17.003 1.00 120.64 214 THR A O 1
ATOM 1701 N N . CYS A 1 215 ? -20.831 -12.585 -15.021 1.00 115.79 215 CYS A N 1
ATOM 1702 C CA . CYS A 1 215 ? -19.641 -13.013 -14.310 1.00 119.60 215 CYS A CA 1
ATOM 1703 C C . CYS A 1 215 ? -20.089 -14.065 -13.307 1.00 116.03 215 CYS A C 1
ATOM 1704 O O . CYS A 1 215 ? -20.669 -13.752 -12.263 1.00 119.69 215 CYS A O 1
ATOM 1707 N N . ASN A 1 216 ? -19.884 -15.321 -13.675 1.00 110.96 216 ASN A N 1
ATOM 1708 C CA . ASN A 1 216 ? -19.829 -16.369 -12.682 1.00 115.05 216 ASN A CA 1
ATOM 1709 C C . ASN A 1 216 ? -18.505 -16.245 -11.934 1.00 113.59 216 ASN A C 1
ATOM 1710 O O . ASN A 1 216 ? -17.701 -15.338 -12.188 1.00 112.56 216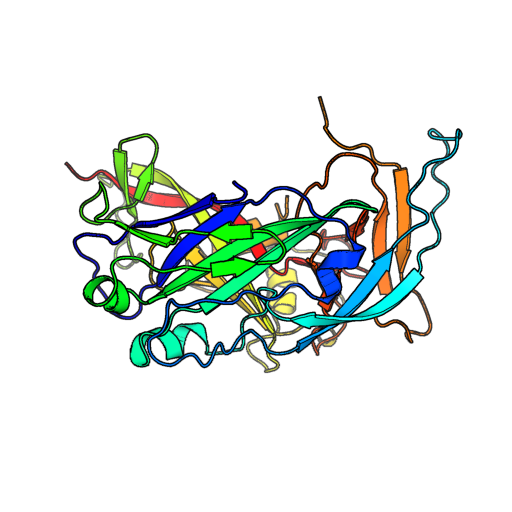 ASN A O 1
ATOM 1715 N N . ASP A 1 217 ? -18.270 -17.189 -11.018 1.00 110.48 217 ASP A N 1
ATOM 1716 C CA . ASP A 1 217 ? -17.052 -17.273 -10.212 1.00 110.43 217 ASP A CA 1
ATOM 1717 C C . ASP A 1 217 ? -16.487 -15.918 -9.802 1.00 98.23 217 ASP A C 1
ATOM 1718 O O . ASP A 1 217 ? -15.264 -15.763 -9.763 1.00 91.25 217 ASP A O 1
ATOM 1723 N N . THR A 1 218 ? -17.327 -14.930 -9.502 1.00 82.90 218 THR A N 1
ATOM 1724 C CA . THR A 1 218 ? -16.739 -13.662 -9.114 1.00 80.65 218 THR A CA 1
ATOM 1725 C C . THR A 1 218 ? -15.783 -13.816 -7.943 1.00 81.17 218 THR A C 1
ATOM 1726 O O . THR A 1 218 ? -15.050 -12.873 -7.650 1.00 80.28 218 THR A O 1
ATOM 1730 N N . GLU A 1 219 ? -15.721 -14.990 -7.310 1.00 90.30 219 GLU A N 1
ATOM 1731 C CA . GLU A 1 219 ? -14.796 -15.208 -6.197 1.00 104.76 219 GLU A CA 1
ATOM 1732 C C . GLU A 1 219 ? -13.357 -15.476 -6.649 1.00 100.35 219 GLU A C 1
ATOM 1733 O O . GLU A 1 219 ? -12.436 -15.405 -5.825 1.00 94.30 219 GLU A O 1
ATOM 1739 N N . ASN A 1 220 ? -13.138 -15.779 -7.924 1.00 82.82 220 ASN A N 1
ATOM 1740 C CA . ASN A 1 220 ? -11.791 -15.977 -8.433 1.00 82.50 220 ASN A CA 1
ATOM 1741 C C . ASN A 1 220 ? -11.156 -14.708 -9.047 1.00 80.05 220 ASN A C 1
ATOM 1742 O O . ASN A 1 220 ? -10.015 -14.776 -9.497 1.00 79.63 220 ASN A O 1
ATOM 1747 N N . LYS A 1 221 ? -11.838 -13.554 -9.039 1.00 53.21 221 LYS A N 1
ATOM 1748 C CA . LYS A 1 221 ? -11.413 -12.357 -9.799 1.00 46.16 221 LYS A CA 1
ATOM 1749 C C . LYS A 1 221 ? -10.485 -11.400 -9.012 1.00 52.22 221 LYS A C 1
ATOM 1750 O O . LYS A 1 221 ? -10.461 -11.377 -7.776 1.00 42.51 221 LYS A O 1
ATOM 1756 N N . VAL A 1 222 ? -9.736 -10.562 -9.765 1.00 40.98 222 VAL A N 1
ATOM 1757 C CA . VAL A 1 222 ? -8.734 -9.685 -9.163 1.00 39.02 222 VAL A CA 1
ATOM 1758 C C . VAL A 1 222 ? -9.368 -8.822 -8.058 1.00 43.31 222 VAL A C 1
ATOM 1759 O O . VAL A 1 222 ? -10.529 -8.416 -8.153 1.00 43.52 222 VAL A O 1
ATOM 1763 N N . GLN A 1 223 ? -8.646 -8.640 -6.951 1.00 39.28 223 GLN A N 1
ATOM 1764 C CA . GLN A 1 223 ? -9.129 -7.823 -5.847 1.00 40.49 223 GLN A CA 1
ATOM 1765 C C . GLN A 1 223 ? -8.331 -6.518 -5.749 1.00 36.35 223 GLN A C 1
ATOM 1766 O O . GLN A 1 223 ? -7.105 -6.502 -5.917 1.00 39.46 223 GLN A O 1
ATOM 1772 N N . GLY A 1 224 ? -9.029 -5.434 -5.436 1.00 38.01 224 GLY A N 1
ATOM 1773 C CA . GLY A 1 224 ? -8.390 -4.150 -5.229 1.00 33.40 224 GLY A CA 1
ATOM 1774 C C . GLY A 1 224 ? -9.439 -3.078 -5.443 1.00 34.70 224 GLY A C 1
ATOM 1775 O O . GLY A 1 224 ? -10.634 -3.355 -5.358 1.00 38.41 224 GLY A O 1
ATOM 1776 N N . TYR A 1 225 ? -8.966 -1.857 -5.700 1.00 43.14 225 TYR A N 1
ATOM 1777 C CA . TYR A 1 225 ? -9.853 -0.715 -5.884 1.00 34.82 225 TYR A CA 1
ATOM 1778 C C . TYR A 1 225 ? -9.114 0.287 -6.745 1.00 37.93 225 TYR A C 1
ATOM 1779 O O . TYR A 1 225 ? -7.880 0.273 -6.792 1.00 35.08 225 TYR A O 1
ATOM 1788 N N . TYR A 1 226 ? -9.855 1.216 -7.384 1.00 35.50 226 TYR A N 1
ATOM 1789 C CA . TYR A 1 226 ? -9.178 2.339 -8.059 1.00 34.49 226 TYR A CA 1
ATOM 1790 C C . TYR A 1 226 ? -9.072 3.554 -7.139 1.00 31.63 226 TYR A C 1
ATOM 1791 O O . TYR A 1 226 ? -9.975 3.830 -6.346 1.00 32.98 226 TYR A O 1
ATOM 1800 N N . ILE A 1 227 ? -7.946 4.248 -7.202 1.00 34.47 227 ILE A N 1
ATOM 1801 C CA . ILE A 1 227 ? -7.784 5.488 -6.474 1.00 37.80 227 ILE A CA 1
ATOM 1802 C C . ILE A 1 227 ? -7.629 6.601 -7.521 1.00 29.85 227 ILE A C 1
ATOM 1803 O O . ILE A 1 227 ? -6.850 6.471 -8.466 1.00 28.28 227 ILE A O 1
ATOM 1808 N N . CYS A 1 228 ? -8.469 7.656 -7.412 1.00 32.79 228 CYS A N 1
ATOM 1809 C CA . CYS A 1 228 ? -8.600 8.645 -8.469 1.00 28.31 228 CYS A CA 1
ATOM 1810 C C . CYS A 1 228 ? -8.383 10.059 -7.917 1.00 25.99 228 CYS A C 1
ATOM 1811 O O . CYS A 1 228 ? -8.763 10.367 -6.788 1.00 32.64 228 CYS A O 1
ATOM 1814 N N . ILE A 1 229 ? -7.827 10.918 -8.774 1.00 25.18 229 ILE A N 1
ATOM 1815 C CA . ILE A 1 229 ? -7.707 12.350 -8.541 1.00 28.67 229 ILE A CA 1
ATOM 1816 C C . ILE A 1 229 ? -8.521 13.065 -9.621 1.00 27.53 229 ILE A C 1
ATOM 1817 O O . ILE A 1 229 ? -8.391 12.751 -10.812 1.00 30.80 229 ILE A O 1
ATOM 1822 N N . VAL A 1 230 ? -9.336 14.028 -9.193 1.00 27.13 230 VAL A N 1
ATOM 1823 C CA . VAL A 1 230 ? -10.244 14.749 -10.067 1.00 32.43 230 VAL A CA 1
ATOM 1824 C C . VAL A 1 230 ? -9.693 16.150 -10.319 1.00 33.14 230 VAL A C 1
ATOM 1825 O O . VAL A 1 230 ? -9.228 16.830 -9.397 1.00 35.59 230 VAL A O 1
ATOM 1829 N N . GLY A 1 231 ? -9.758 16.576 -11.575 1.00 30.04 231 GLY A N 1
ATOM 1830 C CA . GLY A 1 231 ? -9.428 17.917 -11.953 1.00 34.20 231 GLY A CA 1
ATOM 1831 C C . GLY A 1 231 ? -7.980 18.248 -11.729 1.00 33.77 231 GLY A C 1
ATOM 1832 O O . GLY A 1 231 ? -7.633 19.436 -11.625 1.00 39.77 231 GLY A O 1
ATOM 1833 N N . GLY A 1 232 ? -7.128 17.240 -11.636 1.00 30.59 232 GLY A N 1
ATOM 1834 C CA . GLY A 1 232 ? -5.721 17.431 -11.397 1.00 31.75 232 GLY A CA 1
ATOM 1835 C C . GLY A 1 232 ? -5.386 17.990 -10.022 1.00 39.29 232 GLY A C 1
ATOM 1836 O O . GLY A 1 232 ? -4.248 18.408 -9.802 1.00 32.43 232 GLY A O 1
ATOM 1837 N N . ASN A 1 233 ? -6.336 17.966 -9.070 1.00 37.48 233 ASN A N 1
ATOM 1838 C CA . ASN A 1 233 ? -6.163 18.571 -7.752 1.00 27.74 233 ASN A CA 1
ATOM 1839 C C . ASN A 1 233 ? -7.348 18.203 -6.856 1.00 24.77 233 ASN A C 1
ATOM 1840 O O . ASN A 1 233 ? -8.377 18.866 -6.959 1.00 26.76 233 ASN A O 1
ATOM 1845 N N . SER A 1 234 ? -7.259 17.174 -6.032 1.00 24.74 234 SER A N 1
ATOM 1846 C CA . SER A 1 234 ? -8.398 16.846 -5.177 1.00 33.54 234 SER A CA 1
ATOM 1847 C C . SER A 1 234 ? -7.931 15.908 -4.086 1.00 26.37 234 SER A C 1
ATOM 1848 O O . SER A 1 234 ? -6.880 15.275 -4.205 1.00 25.92 234 SER A O 1
ATOM 1851 N N . ALA A 1 235 ? -8.780 15.762 -3.068 1.00 28.16 235 ALA A N 1
ATOM 1852 C CA . ALA A 1 235 ? -8.742 14.605 -2.182 1.00 35.14 235 ALA A CA 1
ATOM 1853 C C . ALA A 1 235 ? -8.954 13.336 -2.999 1.00 35.17 235 ALA A C 1
ATOM 1854 O O . ALA A 1 235 ? -9.676 13.367 -3.993 1.00 36.73 235 ALA A O 1
ATOM 1856 N N . PRO A 1 236 ? -8.253 12.238 -2.683 1.00 31.56 236 PRO A N 1
ATOM 1857 C CA . PRO A 1 236 ? -8.461 10.979 -3.438 1.00 37.02 236 PRO A CA 1
ATOM 1858 C C . PRO A 1 236 ? -9.892 10.438 -3.352 1.00 36.70 236 PRO A C 1
ATOM 1859 O O . PRO A 1 236 ? -10.573 10.534 -2.321 1.00 37.69 236 PRO A O 1
ATOM 1863 N N . ILE A 1 237 ? -10.354 9.855 -4.462 1.00 34.10 237 ILE A N 1
ATOM 1864 C CA . ILE A 1 237 ? -11.652 9.174 -4.539 1.00 42.21 237 ILE A CA 1
ATOM 1865 C C . ILE A 1 237 ? -11.371 7.685 -4.659 1.00 41.20 237 ILE A C 1
ATOM 1866 O O . ILE A 1 237 ? -10.482 7.281 -5.416 1.00 35.32 237 ILE A O 1
ATOM 1871 N N . TYR A 1 238 ? -12.070 6.874 -3.872 1.00 38.65 238 TYR A N 1
ATOM 1872 C CA . TYR A 1 238 ? -11.873 5.425 -3.892 1.00 38.47 238 TYR A CA 1
ATOM 1873 C C . TYR A 1 238 ? -13.041 4.795 -4.641 1.00 39.27 238 TYR A C 1
ATOM 1874 O O . TYR A 1 238 ? -14.217 5.085 -4.345 1.00 43.27 238 TYR A O 1
ATOM 1883 N N . VAL A 1 239 ? -12.714 3.969 -5.640 1.00 41.86 239 VAL A N 1
ATOM 1884 C CA . VAL A 1 239 ? -13.681 3.504 -6.614 1.00 43.22 239 VAL A CA 1
ATOM 1885 C C . VAL A 1 239 ? -13.643 1.977 -6.696 1.00 40.22 239 VAL A C 1
ATOM 1886 O O . VAL A 1 239 ? -12.578 1.398 -6.937 1.00 42.46 239 VAL A O 1
ATOM 1890 N N . PRO A 1 240 ? -14.766 1.258 -6.444 1.00 45.79 240 PRO A N 1
ATOM 1891 C CA . PRO A 1 240 ? -16.091 1.761 -6.100 1.00 50.83 240 PRO A CA 1
ATOM 1892 C C . PRO A 1 240 ? -16.236 2.108 -4.614 1.00 50.08 240 PRO A C 1
ATOM 1893 O O . PRO A 1 240 ? -15.589 1.521 -3.732 1.00 56.09 240 PRO A O 1
ATOM 1897 N N . THR A 1 241 ? -17.058 3.104 -4.342 1.00 47.63 241 THR A N 1
ATOM 1898 C CA . THR A 1 241 ? -17.518 3.408 -2.990 1.00 44.74 241 THR A CA 1
ATOM 1899 C C . THR A 1 241 ? -19.026 3.610 -3.084 1.00 58.82 241 THR A C 1
ATOM 1900 O O . THR A 1 241 ? -19.494 4.636 -3.599 1.00 53.07 241 THR A O 1
ATOM 1904 N N . LEU A 1 242 ? -19.760 2.570 -2.691 1.00 57.24 242 LEU A N 1
ATOM 1905 C CA . LEU A 1 242 ? -21.201 2.642 -2.625 1.00 75.30 242 LEU A CA 1
ATOM 1906 C C . LEU A 1 242 ? -21.600 3.764 -1.690 1.00 73.27 242 LEU A C 1
ATOM 1907 O O . LEU A 1 242 ? -20.992 3.956 -0.628 1.00 64.08 242 LEU A O 1
ATOM 1912 N N . ASP A 1 243 ? -22.623 4.507 -2.103 1.00 74.76 243 ASP A N 1
ATOM 1913 C CA . ASP A 1 243 ? -23.106 5.666 -1.357 1.00 72.96 243 ASP A CA 1
ATOM 1914 C C . ASP A 1 243 ? -22.097 6.795 -1.457 1.00 71.48 243 ASP A C 1
ATOM 1915 O O . ASP A 1 243 ? -21.855 7.476 -0.463 1.00 75.87 243 ASP A O 1
ATOM 1920 N N . ASP A 1 244 ? -21.465 6.939 -2.644 1.00 70.03 244 ASP A N 1
ATOM 1921 C CA . ASP A 1 244 ? -20.582 8.068 -3.005 1.00 59.96 244 ASP A CA 1
ATOM 1922 C C . ASP A 1 244 ? -20.770 8.412 -4.479 1.00 63.39 244 ASP A C 1
ATOM 1923 O O . ASP A 1 244 ? -20.280 7.706 -5.364 1.00 59.60 244 ASP A O 1
ATOM 1928 N N . PHE A 1 245 ? -21.388 9.551 -4.746 1.00 63.48 245 PHE A N 1
ATOM 1929 C CA . PHE A 1 245 ? -21.867 9.839 -6.090 1.00 70.44 245 PHE A CA 1
ATOM 1930 C C . PHE A 1 245 ? -20.712 9.909 -7.091 1.00 64.61 245 PHE A C 1
ATOM 1931 O O . PHE A 1 245 ? -20.789 9.354 -8.195 1.00 66.08 245 PHE A O 1
ATOM 1939 N N . ARG A 1 246 ? -19.621 10.559 -6.714 1.00 63.12 246 ARG A N 1
ATOM 1940 C CA . ARG A 1 246 ? -18.528 10.679 -7.667 1.00 69.03 246 ARG A CA 1
ATOM 1941 C C . ARG A 1 246 ? -17.779 9.358 -7.883 1.00 52.15 246 ARG A C 1
ATOM 1942 O O . ARG A 1 246 ? -17.353 9.087 -9.010 1.00 58.29 246 ARG A O 1
ATOM 1950 N N . SER A 1 247 ? -17.563 8.541 -6.832 1.00 57.54 247 SER A N 1
ATOM 1951 C CA . SER A 1 247 ? -16.955 7.226 -7.081 1.00 53.57 247 SER A CA 1
ATOM 1952 C C . SER A 1 247 ? -17.758 6.469 -8.100 1.00 50.04 247 SER A C 1
ATOM 1953 O O . SER A 1 247 ? -17.192 5.812 -8.980 1.00 52.72 247 SER A O 1
ATOM 1956 N N . MET A 1 248 ? -19.091 6.589 -8.039 1.00 51.49 248 MET A N 1
ATOM 1957 C CA . MET A 1 248 ? -19.885 5.758 -8.933 1.00 57.77 248 MET A CA 1
ATOM 1958 C C . MET A 1 248 ? -19.922 6.287 -10.362 1.00 52.55 248 MET A C 1
ATOM 1959 O O . MET A 1 248 ? -20.055 5.495 -11.293 1.00 52.22 248 MET A O 1
ATOM 1964 N N . GLU A 1 249 ? -19.765 7.588 -10.585 1.00 58.17 249 GLU A N 1
ATOM 1965 C CA . GLU A 1 249 ? -19.597 8.046 -11.963 1.00 56.20 249 GLU A CA 1
ATOM 1966 C C . GLU A 1 249 ? -18.261 7.593 -12.539 1.00 52.26 249 GLU A C 1
ATOM 1967 O O . GLU A 1 249 ? -18.185 7.265 -13.724 1.00 52.51 249 GLU A O 1
ATOM 1973 N N . ALA A 1 250 ? -17.186 7.604 -11.740 1.00 49.40 250 ALA A N 1
ATOM 1974 C CA . ALA A 1 250 ? -15.907 7.087 -12.242 1.00 44.14 250 ALA A CA 1
ATOM 1975 C C . ALA A 1 250 ? -15.987 5.598 -12.478 1.00 47.64 250 ALA A C 1
ATOM 1976 O O . ALA A 1 250 ? -15.462 5.091 -13.473 1.00 46.62 250 ALA A O 1
ATOM 1978 N N . PHE A 1 251 ? -16.657 4.888 -11.570 1.00 48.02 251 PHE A N 1
ATOM 1979 C CA . PHE A 1 251 ? -16.802 3.448 -11.724 1.00 44.97 251 PHE A CA 1
ATOM 1980 C C . PHE A 1 251 ? -17.448 3.118 -13.062 1.00 53.97 251 PHE A C 1
ATOM 1981 O O . PHE A 1 251 ? -16.972 2.244 -13.803 1.00 53.75 251 PHE A O 1
ATOM 1989 N N . THR A 1 252 ? -18.533 3.826 -13.395 1.00 55.39 252 THR A N 1
ATOM 1990 C CA . THR A 1 252 ? -19.181 3.661 -14.696 1.00 51.83 252 THR A CA 1
ATOM 1991 C C . THR A 1 252 ? -18.220 4.013 -15.826 1.00 49.72 252 THR A C 1
ATOM 1992 O O . THR A 1 252 ? -18.144 3.323 -16.850 1.00 54.23 252 THR A O 1
ATOM 1996 N N . GLY A 1 253 ? -17.490 5.116 -15.668 1.00 53.31 253 GLY A N 1
ATOM 1997 C CA . GLY A 1 253 ? -16.529 5.483 -16.682 1.00 48.12 253 GLY A CA 1
ATOM 1998 C C . GLY A 1 253 ? -15.459 4.424 -16.903 1.00 49.53 253 GLY A C 1
ATOM 1999 O O . GLY A 1 253 ? -15.089 4.158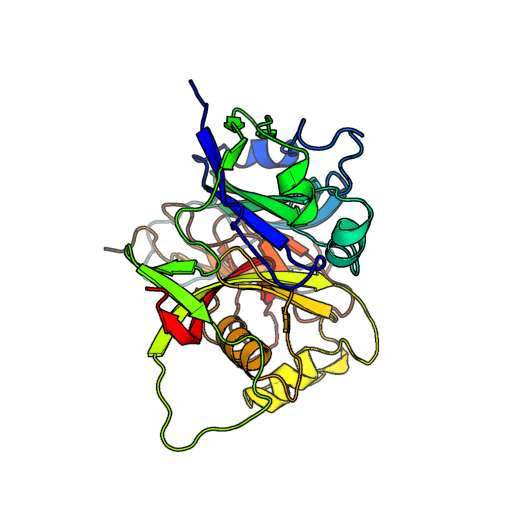 -18.044 1.00 48.94 253 GLY A O 1
ATOM 2000 N N . ILE A 1 254 ? -14.926 3.831 -15.821 1.00 49.18 254 ILE A N 1
ATOM 2001 C CA . ILE A 1 254 ? -13.846 2.854 -15.986 1.00 47.34 254 ILE A CA 1
ATOM 2002 C C . ILE A 1 254 ? -14.370 1.617 -16.704 1.00 48.68 254 ILE A C 1
ATOM 2003 O O . ILE A 1 254 ? -13.752 1.124 -17.655 1.00 55.19 254 ILE A O 1
ATOM 2008 N N . PHE A 1 255 ? -15.545 1.140 -16.319 1.00 49.41 255 PHE A N 1
ATOM 2009 C CA . PHE A 1 255 ? -16.010 -0.105 -16.899 1.00 53.16 255 PHE A CA 1
ATOM 2010 C C . PHE A 1 255 ? -16.826 0.042 -18.184 1.00 59.67 255 PHE A C 1
ATOM 2011 O O . PHE A 1 255 ? -16.931 -0.936 -18.921 1.00 66.54 255 PHE A O 1
ATOM 2019 N N . ARG A 1 256 ? -17.330 1.228 -18.532 1.00 71.04 256 ARG A N 1
ATOM 2020 C CA . ARG A 1 256 ? -18.057 1.395 -19.797 1.00 73.17 256 ARG A CA 1
ATOM 2021 C C . ARG A 1 256 ? -17.245 2.080 -20.881 1.00 63.24 256 ARG A C 1
ATOM 2022 O O . ARG A 1 256 ? -17.545 1.926 -22.066 1.00 64.64 256 ARG A O 1
ATOM 2030 N N . SER A 1 257 ? -16.229 2.841 -20.525 1.00 55.14 257 SER A N 1
ATOM 2031 C CA . SER A 1 257 ? -15.486 3.618 -21.510 1.00 59.14 257 SER A CA 1
ATOM 2032 C C . SER A 1 257 ? -14.006 3.553 -21.169 1.00 58.80 257 SER A C 1
ATOM 2033 O O . SER A 1 257 ? -13.376 4.574 -20.877 1.00 52.42 257 SER A O 1
ATOM 2036 N N . PRO A 1 258 ? -13.405 2.358 -21.216 1.00 57.16 258 PRO A N 1
ATOM 2037 C CA . PRO A 1 258 ? -11.954 2.298 -20.959 1.00 62.81 258 PRO A CA 1
ATOM 2038 C C . PRO A 1 258 ? -11.134 3.001 -22.057 1.00 75.86 258 PRO A C 1
ATOM 2039 O O . PRO A 1 258 ? -9.964 3.339 -21.816 1.00 72.96 258 PRO A O 1
ATOM 2043 N N . HIS A 1 259 ? -11.750 3.292 -23.217 1.00 87.97 259 HIS A N 1
ATOM 2044 C CA . HIS A 1 259 ? -11.164 4.090 -24.312 1.00 90.13 259 HIS A CA 1
ATOM 2045 C C . HIS A 1 259 ? -12.048 5.277 -24.722 1.00 90.08 259 HIS A C 1
ATOM 2046 O O . HIS A 1 259 ? -12.135 6.284 -24.010 1.00 90.01 259 HIS A O 1
ATOM 2053 N N . ILE A 1 270 ? -9.423 10.410 -39.786 1.00 100.48 270 ILE A N 1
ATOM 2054 C CA . ILE A 1 270 ? -9.247 8.971 -40.061 1.00 109.87 270 ILE A CA 1
ATOM 2055 C C . ILE A 1 270 ? -8.442 8.273 -38.966 1.00 104.30 270 ILE A C 1
ATOM 2056 O O . ILE A 1 270 ? -7.567 8.895 -38.347 1.00 103.83 270 ILE A O 1
ATOM 2061 N N . ALA A 1 271 ? -8.731 6.986 -38.729 1.00 96.02 271 ALA A N 1
ATOM 2062 C CA . ALA A 1 271 ? -8.071 6.278 -37.637 1.00 84.69 271 ALA A CA 1
ATOM 2063 C C . ALA A 1 271 ? -6.571 6.256 -37.866 1.00 72.84 271 ALA A C 1
ATOM 2064 O O . ALA A 1 271 ? -6.085 6.218 -39.002 1.00 73.88 271 ALA A O 1
ATOM 2066 N N . SER A 1 272 ? -5.845 6.345 -36.780 1.00 65.54 272 SER A N 1
ATOM 2067 C CA . SER A 1 272 ? -4.403 6.293 -36.809 1.00 61.47 272 SER A CA 1
ATOM 2068 C C . SER A 1 272 ? -3.880 4.869 -36.713 1.00 63.27 272 SER A C 1
ATOM 2069 O O . SER A 1 272 ? -2.680 4.640 -36.932 1.00 65.46 272 SER A O 1
ATOM 2072 N N . TYR A 1 273 ? -4.746 3.918 -36.367 1.00 50.96 273 TYR A N 1
ATOM 2073 C CA . TYR A 1 273 ? -4.368 2.525 -36.226 1.00 46.13 273 TYR A CA 1
ATOM 2074 C C . TYR A 1 273 ? -5.355 1.688 -37.010 1.00 50.49 273 TYR A C 1
ATOM 2075 O O . TYR A 1 273 ? -6.476 2.114 -37.293 1.00 50.60 273 TYR A O 1
ATOM 2084 N N . SER A 1 274 ? -4.944 0.475 -37.300 1.00 49.80 274 SER A N 1
ATOM 2085 C CA . SER A 1 274 ? -5.765 -0.456 -38.050 1.00 48.98 274 SER A CA 1
ATOM 2086 C C . SER A 1 274 ? -5.835 -1.766 -37.288 1.00 51.51 274 SER A C 1
ATOM 2087 O O . SER A 1 274 ? -4.829 -2.215 -36.735 1.00 48.41 274 SER A O 1
ATOM 2090 N N . ILE A 1 275 ? -7.015 -2.383 -37.269 1.00 46.87 275 ILE A N 1
ATOM 2091 C CA . ILE A 1 275 ? -7.203 -3.620 -36.523 1.00 49.46 275 ILE A CA 1
ATOM 2092 C C . ILE A 1 275 ? -6.777 -4.794 -37.376 1.00 46.68 275 ILE A C 1
ATOM 2093 O O . ILE A 1 275 ? -7.199 -4.925 -38.533 1.00 41.66 275 ILE A O 1
ATOM 2098 N N . VAL A 1 276 ? -5.975 -5.687 -36.808 1.00 42.13 276 VAL A N 1
ATOM 2099 C CA . VAL A 1 276 ? -5.430 -6.726 -37.669 1.00 40.87 276 VAL A CA 1
ATOM 2100 C C . VAL A 1 276 ? -6.147 -8.059 -37.490 1.00 47.67 276 VAL A C 1
ATOM 2101 O O . VAL A 1 276 ? -6.273 -8.824 -38.449 1.00 45.11 276 VAL A O 1
ATOM 2105 N N . GLY A 1 277 ? -6.605 -8.359 -36.273 1.00 42.00 277 GLY A N 1
ATOM 2106 C CA . GLY A 1 277 ? -7.113 -9.672 -35.969 1.00 40.02 277 GLY A CA 1
ATOM 2107 C C . GLY A 1 277 ? -7.101 -9.986 -34.496 1.00 40.13 277 GLY A C 1
ATOM 2108 O O . GLY A 1 277 ? -6.408 -9.370 -33.686 1.00 34.13 277 GLY A O 1
ATOM 2109 N N . PRO A 1 278 ? -7.917 -10.944 -34.117 1.00 40.18 278 PRO A N 1
ATOM 2110 C CA . PRO A 1 278 ? -7.936 -11.398 -32.729 1.00 35.30 278 PRO A CA 1
ATOM 2111 C C . PRO A 1 278 ? -6.676 -12.182 -32.379 1.00 32.29 278 PRO A C 1
ATOM 2112 O O . PRO A 1 278 ? -5.957 -12.678 -33.251 1.00 33.08 278 PRO A O 1
ATOM 2116 N N . ALA A 1 279 ? -6.430 -12.308 -31.073 1.00 28.71 279 ALA A N 1
ATOM 2117 C CA . ALA A 1 279 ? -5.280 -13.022 -30.527 1.00 32.59 279 ALA A CA 1
ATOM 2118 C C . ALA A 1 279 ? -5.662 -13.446 -29.121 1.00 41.15 279 ALA A C 1
ATOM 2119 O O . ALA A 1 279 ? -6.461 -12.780 -28.470 1.00 40.94 279 ALA A O 1
ATOM 2121 N N . ASN A 1 280 ? -5.113 -14.562 -28.664 1.00 30.86 280 ASN A N 1
ATOM 2122 C CA . ASN A 1 280 ? -5.303 -15.001 -27.276 1.00 32.34 280 ASN A CA 1
ATOM 2123 C C . ASN A 1 280 ? -3.925 -15.234 -26.661 1.00 36.73 280 ASN A C 1
ATOM 2124 O O . ASN A 1 280 ? -2.959 -15.508 -27.375 1.00 36.42 280 ASN A O 1
ATOM 2129 N N . ALA A 1 281 ? -3.819 -15.125 -25.341 1.00 32.76 281 ALA A N 1
ATOM 2130 C CA . ALA A 1 281 ? -2.495 -15.243 -24.731 1.00 31.65 281 ALA A CA 1
ATOM 2131 C C . ALA A 1 281 ? -2.586 -15.991 -23.412 1.00 32.66 281 ALA A C 1
ATOM 2132 O O . ALA A 1 281 ? -3.619 -15.975 -22.734 1.00 32.17 281 ALA A O 1
ATOM 2134 N N . LYS A 1 282 ? -1.474 -16.625 -23.045 1.00 28.62 282 LYS A N 1
ATOM 2135 C CA . LYS A 1 282 ? -1.299 -17.195 -21.720 1.00 29.25 282 LYS A CA 1
ATOM 2136 C C . LYS A 1 282 ? -0.818 -16.127 -20.743 1.00 35.28 282 LYS A C 1
ATOM 2137 O O . LYS A 1 282 ? 0.284 -15.569 -20.898 1.00 33.57 282 LYS A O 1
ATOM 2143 N N . VAL A 1 283 ? -1.614 -15.865 -19.704 1.00 30.54 283 VAL A N 1
ATOM 2144 C CA . VAL A 1 283 ? -1.205 -14.976 -18.627 1.00 32.79 283 VAL A CA 1
ATOM 2145 C C . VAL A 1 283 ? -1.413 -15.686 -17.295 1.00 31.64 283 VAL A C 1
ATOM 2146 O O . VAL A 1 283 ? -2.542 -16.028 -16.953 1.00 31.96 283 VAL A O 1
ATOM 2150 N N . PRO A 1 284 ? -0.360 -15.930 -16.498 1.00 36.51 284 PRO A N 1
ATOM 2151 C CA . PRO A 1 284 ? 1.051 -15.707 -16.848 1.00 37.17 284 PRO A CA 1
ATOM 2152 C C . PRO A 1 284 ? 1.589 -16.697 -17.872 1.00 35.80 284 PRO A C 1
ATOM 2153 O O . PRO A 1 284 ? 0.848 -17.532 -18.382 1.00 36.09 284 PRO A O 1
ATOM 2157 N N . HIS A 1 285 ? 2.884 -16.570 -18.180 1.00 33.35 285 HIS A N 1
ATOM 2158 C CA . HIS A 1 285 ? 3.499 -17.336 -19.252 1.00 33.07 285 HIS A CA 1
ATOM 2159 C C . HIS A 1 285 ? 3.245 -18.834 -19.088 1.00 45.16 285 HIS A C 1
ATOM 2160 O O . HIS A 1 285 ? 3.113 -19.566 -20.079 1.00 41.35 285 HIS A O 1
ATOM 2167 N N . SER A 1 286 ? 3.166 -19.310 -17.845 1.00 44.34 286 SER A N 1
ATOM 2168 C CA . SER A 1 286 ? 3.066 -20.730 -17.560 1.00 48.29 286 SER A CA 1
ATOM 2169 C C . SER A 1 286 ? 1.638 -21.268 -17.502 1.00 47.91 286 SER A C 1
ATOM 2170 O O . SER A 1 286 ? 1.470 -22.439 -17.197 1.00 49.46 286 SER A O 1
ATOM 2173 N N . ALA A 1 287 ? 0.604 -20.469 -17.776 1.00 44.25 287 ALA A N 1
ATOM 2174 C CA . ALA A 1 287 ? -0.771 -20.974 -17.690 1.00 40.63 287 ALA A CA 1
ATOM 2175 C C . ALA A 1 287 ? -0.973 -22.138 -18.671 1.00 43.89 287 ALA A C 1
ATOM 2176 O O . ALA A 1 287 ? -0.365 -22.175 -19.744 1.00 41.23 287 ALA A O 1
ATOM 2178 N N . SER A 1 288 ? -1.838 -23.102 -18.315 1.00 42.04 288 SER A N 1
ATOM 2179 C CA . SER A 1 288 ? -1.954 -24.274 -19.181 1.00 49.14 288 SER A CA 1
ATOM 2180 C C . SER A 1 288 ? -2.765 -23.985 -20.428 1.00 54.22 288 SER A C 1
ATOM 2181 O O . SER A 1 288 ? -2.666 -24.732 -21.398 1.00 59.18 288 SER A O 1
ATOM 2184 N N . SER A 1 289 ? -3.557 -22.919 -20.428 1.00 45.59 289 SER A N 1
ATOM 2185 C CA . SER A 1 289 ? -4.331 -22.555 -21.600 1.00 49.14 289 SER A CA 1
ATOM 2186 C C . SER A 1 289 ? -4.400 -21.028 -21.631 1.00 38.36 289 SER A C 1
ATOM 2187 O O . SER A 1 289 ? -3.877 -20.347 -20.733 1.00 36.39 289 SER A O 1
ATOM 2190 N N . ASP A 1 290 ? -5.025 -20.482 -22.675 1.00 40.52 290 ASP A N 1
ATOM 2191 C CA . ASP A 1 290 ? -5.068 -19.030 -22.816 1.00 38.52 290 ASP A CA 1
ATOM 2192 C C . ASP A 1 290 ? -6.017 -18.458 -21.782 1.00 38.44 290 ASP A C 1
ATOM 2193 O O . ASP A 1 290 ? -7.110 -18.981 -21.554 1.00 41.42 290 ASP A O 1
ATOM 2198 N N . THR A 1 291 ? -5.611 -17.367 -21.163 1.00 30.24 291 THR A N 1
ATOM 2199 C CA . THR A 1 291 ? -6.397 -16.723 -20.117 1.00 35.48 291 THR A CA 1
ATOM 2200 C C . THR A 1 291 ? -6.770 -15.306 -20.484 1.00 35.42 291 THR A C 1
ATOM 2201 O O . THR A 1 291 ? -7.506 -14.672 -19.729 1.00 36.29 291 THR A O 1
ATOM 2205 N N . LEU A 1 292 ? -6.269 -14.782 -21.618 1.00 32.86 292 LEU A N 1
ATOM 2206 C CA . LEU A 1 292 ? -6.577 -13.418 -21.997 1.00 33.99 292 LEU A CA 1
ATOM 2207 C C . LEU A 1 292 ? -6.876 -13.344 -23.486 1.00 29.07 292 LEU A C 1
ATOM 2208 O O . LEU A 1 292 ? -6.145 -13.915 -24.295 1.00 31.77 292 LEU A O 1
ATOM 2213 N N . SER A 1 293 ? -7.936 -12.595 -23.853 1.00 29.10 293 SER A N 1
ATOM 2214 C CA . SER A 1 293 ? -8.222 -12.272 -25.246 1.00 32.79 293 SER A CA 1
ATOM 2215 C C . SER A 1 293 ? -7.756 -10.859 -25.552 1.00 32.94 293 SER A C 1
ATOM 2216 O O . SER A 1 293 ? -7.848 -9.972 -24.705 1.00 31.30 293 SER A O 1
ATOM 2219 N N . LEU A 1 294 ? -7.284 -10.641 -26.777 1.00 34.71 294 LEU A N 1
ATOM 2220 C CA . LEU A 1 294 ? -6.763 -9.329 -27.180 1.00 33.64 294 LEU A CA 1
ATOM 2221 C C . LEU A 1 294 ? -7.091 -9.136 -28.649 1.00 34.77 294 LEU A C 1
ATOM 2222 O O . LEU A 1 294 ? -7.442 -10.092 -29.351 1.00 33.92 294 LEU A O 1
ATOM 2227 N N . ILE A 1 295 ? -6.834 -7.935 -29.141 1.00 30.11 295 ILE A N 1
ATOM 2228 C CA . ILE A 1 295 ? -6.965 -7.608 -30.566 1.00 30.05 295 ILE A CA 1
ATOM 2229 C C . ILE A 1 295 ? -5.642 -7.003 -31.022 1.00 29.01 295 ILE A C 1
ATOM 2230 O O . ILE A 1 295 ? -5.225 -5.973 -30.481 1.00 35.18 295 ILE A O 1
ATOM 2235 N N . ALA A 1 296 ? -4.978 -7.648 -31.982 1.00 33.38 296 ALA A N 1
ATOM 2236 C CA . ALA A 1 296 ? -3.772 -7.124 -32.593 1.00 30.72 296 ALA A CA 1
ATOM 2237 C C . ALA A 1 296 ? -4.106 -5.930 -33.471 1.00 36.13 296 ALA A C 1
ATOM 2238 O O . ALA A 1 296 ? -5.047 -5.976 -34.274 1.00 36.83 296 ALA A O 1
ATOM 2240 N N . TYR A 1 297 ? -3.277 -4.888 -33.382 1.00 29.48 297 TYR A N 1
ATOM 2241 C CA . TYR A 1 297 ? -3.433 -3.713 -34.212 1.00 30.81 297 TYR A CA 1
ATOM 2242 C C . TYR A 1 297 ? -2.078 -3.305 -34.758 1.00 35.95 297 TYR A C 1
ATOM 2243 O O . TYR A 1 297 ? -1.016 -3.685 -34.227 1.00 31.01 297 TYR A O 1
ATOM 2252 N N A SER A 1 298 ? -2.122 -2.533 -35.844 0.32 35.91 298 SER A N 1
ATOM 2253 N N B SER A 1 298 ? -2.130 -2.497 -35.809 0.68 34.36 298 SER A N 1
ATOM 2254 C CA A SER A 1 298 ? -0.947 -1.919 -36.446 0.32 39.66 298 SER A CA 1
ATOM 2255 C CA B SER A 1 298 ? -0.948 -1.904 -36.405 0.68 41.78 298 SER A CA 1
ATOM 2256 C C A SER A 1 298 ? -1.154 -0.411 -36.536 0.32 38.39 298 SER A C 1
ATOM 2257 C C B SER A 1 298 ? -1.149 -0.393 -36.486 0.68 36.64 298 SER A C 1
ATOM 2258 O O A SER A 1 298 ? -2.286 0.071 -36.628 0.32 41.21 298 SER A O 1
ATOM 2259 O O B SER A 1 298 ? -2.272 0.102 -36.564 0.68 42.99 298 SER A O 1
ATOM 2264 N N . GLY A 1 299 ? -0.053 0.332 -36.531 1.00 38.49 299 GLY A N 1
ATOM 2265 C CA . GLY A 1 299 ? -0.148 1.781 -36.642 1.00 39.52 299 GLY A CA 1
ATOM 2266 C C . GLY A 1 299 ? 0.452 2.479 -35.437 1.00 41.05 299 GLY A C 1
ATOM 2267 O O . GLY A 1 299 ? 1.181 1.857 -34.668 1.00 36.64 299 GLY A O 1
ATOM 2268 N N . ILE A 1 300 ? 0.116 3.754 -35.245 1.00 44.77 300 ILE A N 1
ATOM 2269 C CA . ILE A 1 300 ? 0.640 4.598 -34.160 1.00 43.93 300 ILE A CA 1
ATOM 2270 C C . ILE A 1 300 ? 0.258 3.997 -32.809 1.00 38.58 300 ILE A C 1
ATOM 2271 O O . ILE A 1 300 ? -0.876 3.527 -32.663 1.00 42.35 300 ILE A O 1
ATOM 2276 N N . PRO A 1 301 ? 1.133 3.985 -31.783 1.00 33.28 301 PRO A N 1
ATOM 2277 C CA . PRO A 1 301 ? 0.709 3.474 -30.465 1.00 31.32 301 PRO A CA 1
ATOM 2278 C C . PRO A 1 301 ? -0.600 4.136 -29.997 1.00 36.65 301 PRO A C 1
ATOM 2279 O O . PRO A 1 301 ? -0.772 5.367 -30.034 1.00 32.71 301 PRO A O 1
ATOM 2283 N N . SER A 1 302 ? -1.558 3.316 -29.595 1.00 34.96 302 SER A N 1
ATOM 2284 C CA . SER A 1 302 ? -2.884 3.848 -29.287 1.00 36.94 302 SER A CA 1
ATOM 2285 C C . SER A 1 302 ? -3.356 3.248 -27.981 1.00 33.01 302 SER A C 1
ATOM 2286 O O . SER A 1 302 ? -3.456 2.020 -27.882 1.00 34.24 302 SER A O 1
ATOM 2289 N N . TYR A 1 303 ? -3.683 4.110 -27.008 1.00 27.47 303 TYR A N 1
ATOM 2290 C CA . TYR A 1 303 ? -4.170 3.691 -25.682 1.00 32.60 303 TYR A CA 1
ATOM 2291 C C . TYR A 1 303 ? -3.131 2.905 -24.865 1.00 28.42 303 TYR A C 1
ATOM 2292 O O . TYR A 1 303 ? -2.123 2.455 -25.401 1.00 30.41 303 TYR A O 1
ATOM 2301 N N . SER A 1 304 ? -3.367 2.740 -23.572 1.00 29.28 304 SER A N 1
ATOM 2302 C CA . SER A 1 304 ? -2.344 2.188 -22.689 1.00 30.04 304 SER A CA 1
ATOM 2303 C C . SER A 1 304 ? -2.143 0.727 -23.059 1.00 30.88 304 SER A C 1
ATOM 2304 O O . SER A 1 304 ? -3.089 0.050 -23.467 1.00 24.69 304 SER A O 1
ATOM 2307 N N . SER A 1 305 ? -0.889 0.260 -22.965 1.00 24.77 305 SER A N 1
ATOM 2308 C CA . SER A 1 305 ? -0.560 -1.149 -23.126 1.00 27.27 305 SER A CA 1
ATOM 2309 C C . SER A 1 305 ? -0.486 -1.912 -21.805 1.00 24.29 305 SER A C 1
ATOM 2310 O O . SER A 1 305 ? -0.081 -3.087 -21.796 1.00 24.75 305 SER A O 1
ATOM 2313 N N . LEU A 1 306 ? -0.839 -1.285 -20.707 1.00 22.90 306 LEU A N 1
ATOM 2314 C CA . LEU A 1 306 ? -0.757 -1.868 -19.363 1.00 23.53 306 LEU A CA 1
ATOM 2315 C C . LEU A 1 306 ? -2.154 -2.183 -18.821 1.00 28.41 306 LEU A C 1
ATOM 2316 O O . LEU A 1 306 ? -3.031 -1.309 -18.777 1.00 27.47 306 LEU A O 1
ATOM 2321 N N . SER A 1 307 ? -2.348 -3.408 -18.355 1.00 22.49 307 SER A N 1
ATOM 2322 C CA . SER A 1 307 ? -3.623 -3.831 -17.809 1.00 25.53 307 SER A CA 1
ATOM 2323 C C . SER A 1 307 ? -3.401 -4.882 -16.723 1.00 27.72 307 SER A C 1
ATOM 2324 O O . SER A 1 307 ? -2.275 -5.274 -16.429 1.00 25.90 307 SER A O 1
ATOM 2327 N N . ILE A 1 308 ? -4.496 -5.353 -16.124 1.00 25.66 308 ILE A N 1
ATOM 2328 C CA . ILE A 1 308 ? -4.418 -6.368 -15.068 1.00 26.91 308 ILE A CA 1
ATOM 2329 C C . ILE A 1 308 ? -5.384 -7.468 -15.407 1.00 29.91 308 ILE A C 1
ATOM 2330 O O . ILE A 1 308 ? -6.527 -7.193 -15.773 1.00 31.07 308 ILE A O 1
ATOM 2335 N N . LEU A 1 309 ? -4.923 -8.718 -15.304 1.00 26.65 309 LEU A N 1
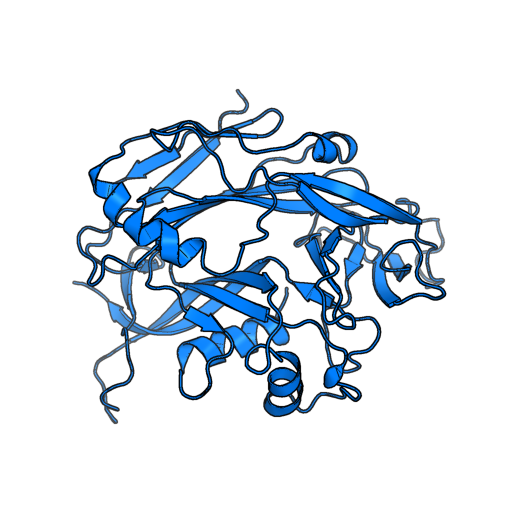ATOM 2336 C CA . LEU A 1 309 ? -5.801 -9.860 -15.639 1.00 29.83 309 LEU A CA 1
ATOM 2337 C C . LEU A 1 309 ? -7.028 -9.919 -14.727 1.00 34.05 309 LEU A C 1
ATOM 2338 O O . LEU A 1 309 ? -6.929 -9.771 -13.515 1.00 32.96 309 LEU A O 1
ATOM 2343 N N . THR A 1 310 ? -8.191 -10.158 -15.302 1.00 27.48 310 THR A N 1
ATOM 2344 C CA . THR A 1 310 ? -9.394 -10.198 -14.469 1.00 38.88 310 THR A CA 1
ATOM 2345 C C . THR A 1 310 ? -9.454 -11.457 -13.589 1.00 45.90 310 THR A C 1
ATOM 2346 O O . THR A 1 310 ? -9.767 -11.378 -12.394 1.00 40.78 310 THR A O 1
ATOM 2350 N N . SER A 1 311 ? -9.117 -12.630 -14.145 1.00 42.57 311 SER A N 1
ATOM 2351 C CA . SER A 1 311 ? -9.448 -13.895 -13.497 1.00 45.90 311 SER A CA 1
ATOM 2352 C C . SER A 1 311 ? -8.356 -14.451 -12.567 1.00 54.42 311 SER A C 1
ATOM 2353 O O . SER A 1 311 ? -8.228 -15.677 -12.448 1.00 73.49 311 SER A O 1
ATOM 2356 N N . SER A 1 312 ? -7.574 -13.612 -11.901 1.00 44.56 312 SER A N 1
ATOM 2357 C CA . SER A 1 312 ? -6.648 -14.056 -10.861 1.00 42.10 312 SER A CA 1
ATOM 2358 C C . SER A 1 312 ? -6.772 -13.103 -9.675 1.00 38.13 312 SER A C 1
ATOM 2359 O O . SER A 1 312 ? -6.455 -11.914 -9.809 1.00 41.39 312 SER A O 1
ATOM 2362 N N . THR A 1 313 ? -7.155 -13.612 -8.495 1.00 43.90 313 THR A N 1
ATOM 2363 C CA . THR A 1 313 ? -7.357 -12.708 -7.355 1.00 46.80 313 THR A CA 1
ATOM 2364 C C . THR A 1 313 ? -6.079 -11.955 -6.993 1.00 47.95 313 THR A C 1
ATOM 2365 O O . THR A 1 313 ? -6.126 -10.777 -6.600 1.00 41.10 313 THR A O 1
ATOM 2369 N N . GLU A 1 314 ? -4.920 -12.603 -7.106 1.00 45.72 314 GLU A N 1
ATOM 2370 C CA . GLU A 1 314 ? -3.648 -11.889 -6.989 1.00 49.65 314 GLU A CA 1
ATOM 2371 C C . GLU A 1 314 ? -3.326 -11.250 -8.328 1.00 47.10 314 GLU A C 1
ATOM 2372 O O . GLU A 1 314 ? -3.233 -11.950 -9.338 1.00 39.79 314 GLU A O 1
ATOM 2378 N N . ALA A 1 315 ? -3.130 -9.930 -8.355 1.00 42.59 315 ALA A N 1
ATOM 2379 C CA . ALA A 1 315 ? -3.067 -9.228 -9.631 1.00 34.23 315 ALA A CA 1
ATOM 2380 C C . ALA A 1 315 ? -1.935 -9.713 -10.519 1.00 35.31 315 ALA A C 1
ATOM 2381 O O . ALA A 1 315 ? -0.778 -9.789 -10.092 1.00 42.90 315 ALA A O 1
ATOM 2383 N N . LYS A 1 316 ? -2.273 -10.045 -11.782 1.00 36.68 316 LYS A N 1
ATOM 2384 C CA . LYS A 1 316 ? -1.290 -10.419 -12.800 1.00 33.06 316 LYS A CA 1
ATOM 2385 C C . LYS A 1 316 ? -1.225 -9.257 -13.782 1.00 30.97 316 LYS A C 1
ATOM 2386 O O . LYS A 1 316 ? -2.175 -9.034 -14.539 1.00 30.29 316 LYS A O 1
ATOM 2392 N N . HIS A 1 317 ? -0.153 -8.475 -13.712 1.00 29.38 317 HIS A N 1
ATOM 2393 C CA . HIS A 1 317 ? -0.034 -7.296 -14.562 1.00 25.28 317 HIS A CA 1
ATOM 2394 C C . HIS A 1 317 ? 0.413 -7.722 -15.951 1.00 28.28 317 HIS A C 1
ATOM 2395 O O . HIS A 1 317 ? 1.209 -8.659 -16.103 1.00 30.84 317 HIS A O 1
ATOM 2402 N N . VAL A 1 318 ? -0.168 -7.078 -16.958 1.00 25.04 318 VAL A N 1
ATOM 2403 C CA . VAL A 1 318 ? -0.028 -7.438 -18.368 1.00 28.12 318 VAL A CA 1
ATOM 2404 C C . VAL A 1 318 ? 0.516 -6.231 -19.112 1.00 27.35 318 VAL A C 1
ATOM 2405 O O . VAL A 1 318 ? 0.037 -5.110 -18.922 1.00 27.12 318 VAL A O 1
ATOM 2409 N N . PHE A 1 319 ? 1.501 -6.460 -19.979 1.00 26.10 319 PHE A N 1
ATOM 2410 C CA . PHE A 1 319 ? 2.018 -5.414 -20.852 1.00 20.39 319 PHE A CA 1
ATOM 2411 C C . PHE A 1 319 ? 1.931 -5.967 -22.287 1.00 26.51 319 PHE A C 1
ATOM 2412 O O . PHE A 1 319 ? 2.567 -6.999 -22.622 1.00 25.03 319 PHE A O 1
ATOM 2420 N N . SER A 1 320 ? 1.087 -5.370 -23.127 1.00 22.18 320 SER A N 1
ATOM 2421 C CA . SER A 1 320 ? 0.723 -5.980 -24.407 1.00 22.74 320 SER A CA 1
ATOM 2422 C C . SER A 1 320 ? 0.993 -5.016 -25.575 1.00 24.16 320 SER A C 1
ATOM 2423 O O . SER A 1 320 ? 0.062 -4.534 -26.239 1.00 27.03 320 SER A O 1
ATOM 2426 N N . PRO A 1 321 ? 2.263 -4.748 -25.863 1.00 23.93 321 PRO A N 1
ATOM 2427 C CA . PRO A 1 321 ? 2.623 -3.869 -26.995 1.00 26.48 321 PRO A CA 1
ATOM 2428 C C . PRO A 1 321 ? 2.049 -4.348 -28.311 1.00 28.38 321 PRO A C 1
ATOM 2429 O O . PRO A 1 321 ? 2.175 -5.528 -28.647 1.00 27.43 321 PRO A O 1
ATOM 2433 N N . GLY A 1 322 ? 1.344 -3.450 -29.014 1.00 25.14 322 GLY A N 1
ATOM 2434 C CA . GLY A 1 322 ? 0.711 -3.810 -30.270 1.00 25.44 322 GLY A CA 1
ATOM 2435 C C . GLY A 1 322 ? -0.582 -4.598 -30.137 1.00 31.14 322 GLY A C 1
ATOM 2436 O O . GLY A 1 322 ? -1.108 -5.067 -31.153 1.00 32.76 322 GLY A O 1
ATOM 2437 N N . LEU A 1 323 ? -1.141 -4.750 -28.923 1.00 25.26 323 LEU A N 1
ATOM 2438 C CA . LEU A 1 323 ? -2.443 -5.399 -28.772 1.00 24.94 323 LEU A CA 1
ATOM 2439 C C . LEU A 1 323 ? -3.323 -4.632 -27.782 1.00 27.28 323 LEU A C 1
ATOM 2440 O O . LEU A 1 323 ? -2.833 -4.152 -26.751 1.00 27.33 323 LEU A O 1
ATOM 2445 N N . PHE A 1 324 ? -4.616 -4.617 -28.067 1.00 28.26 324 PHE A N 1
ATOM 2446 C CA . PHE A 1 324 ? -5.648 -4.103 -27.176 1.00 29.53 324 PHE A CA 1
ATOM 2447 C C . PHE A 1 324 ? -6.148 -5.260 -26.318 1.00 31.10 324 PHE A C 1
ATOM 2448 O O . PHE A 1 324 ? -6.823 -6.155 -26.839 1.00 30.69 324 PHE A O 1
ATOM 2456 N N . PRO A 1 325 ? -5.890 -5.283 -25.029 1.00 26.14 325 PRO A N 1
ATOM 2457 C CA . PRO A 1 325 ? -6.530 -6.311 -24.186 1.00 30.84 325 PRO A CA 1
ATOM 2458 C C . PRO A 1 325 ? -8.044 -6.138 -24.163 1.00 37.23 325 PRO A C 1
ATOM 2459 O O . PRO A 1 325 ? -8.557 -5.033 -24.297 1.00 36.84 325 PRO A O 1
ATOM 2463 N N . LYS A 1 326 ? -8.774 -7.250 -24.039 1.00 36.82 326 LYS A N 1
ATOM 2464 C CA . LYS A 1 326 ? -10.237 -7.202 -23.927 1.00 35.62 326 LYS A CA 1
ATOM 2465 C C . LYS A 1 326 ? -10.596 -6.516 -22.606 1.00 41.43 326 LYS A C 1
ATOM 2466 O O . LYS A 1 326 ? -10.323 -7.053 -21.529 1.00 37.39 326 LYS A O 1
ATOM 2472 N N . LEU A 1 327 ? -11.187 -5.316 -22.664 1.00 36.18 327 LEU A N 1
ATOM 2473 C CA . LEU A 1 327 ? -11.505 -4.557 -21.461 1.00 32.67 327 LEU A CA 1
ATOM 2474 C C . LEU A 1 327 ? -13.004 -4.493 -21.245 1.00 41.14 327 LEU A C 1
ATOM 2475 O O . LEU A 1 327 ? -13.496 -3.648 -20.496 1.00 53.89 327 LEU A O 1
ATOM 2480 N N . ASN A 1 328 ? -13.721 -5.355 -21.929 1.00 44.20 328 ASN A N 1
ATOM 2481 C CA . ASN A 1 328 ? -15.178 -5.397 -21.950 1.00 45.55 328 ASN A CA 1
ATOM 2482 C C . ASN A 1 328 ? -15.614 -6.614 -21.148 1.00 55.50 328 ASN A C 1
ATOM 2483 O O . ASN A 1 328 ? -15.224 -7.746 -21.470 1.00 55.58 328 ASN A O 1
ATOM 2488 N N . HIS A 1 329 ? -16.450 -6.391 -20.137 1.00 55.20 329 HIS A N 1
ATOM 2489 C CA . HIS A 1 329 ? -16.755 -7.409 -19.138 1.00 63.31 329 HIS A CA 1
ATOM 2490 C C . HIS A 1 329 ? -18.136 -8.036 -19.307 1.00 76.76 329 HIS A C 1
ATOM 2491 O O . HIS A 1 329 ? -18.652 -8.666 -18.376 1.00 76.41 329 HIS A O 1
ATOM 2498 N N . THR A 1 330 ? -18.721 -7.912 -20.495 1.00 77.39 330 THR A N 1
ATOM 2499 C CA . THR A 1 330 ? -19.912 -8.680 -20.817 1.00 79.46 330 THR A CA 1
ATOM 2500 C C . THR A 1 330 ? -19.695 -10.165 -20.555 1.00 84.70 330 THR A C 1
ATOM 2501 O O . THR A 1 330 ? -20.503 -10.804 -19.882 1.00 86.24 330 THR A O 1
ATOM 2505 N N . ASN A 1 331 ? -18.587 -10.725 -21.032 1.00 94.93 331 ASN A N 1
ATOM 2506 C CA . ASN A 1 331 ? -18.345 -12.151 -20.845 1.00 103.11 331 ASN A CA 1
ATOM 2507 C C . ASN A 1 331 ? -17.482 -12.475 -19.633 1.00 102.13 331 ASN A C 1
ATOM 2508 O O . ASN A 1 331 ? -17.640 -13.569 -19.066 1.00 110.03 331 ASN A O 1
ATOM 2513 N N . CYS A 1 332 ? -16.556 -11.577 -19.257 1.00 80.29 332 CYS A N 1
ATOM 2514 C CA . CYS A 1 332 ? -15.760 -11.652 -18.026 1.00 77.32 332 CYS A CA 1
ATOM 2515 C C . CYS A 1 332 ? -14.582 -12.603 -18.176 1.00 69.71 332 CYS A C 1
ATOM 2516 O O . CYS A 1 332 ? -13.464 -12.301 -17.726 1.00 58.21 332 CYS A O 1
ATOM 2519 N N . ASP A 1 333 ? -14.824 -13.768 -18.776 1.00 58.86 333 ASP A N 1
ATOM 2520 C CA . ASP A 1 333 ? -13.725 -14.679 -19.074 1.00 60.11 333 ASP A CA 1
ATOM 2521 C C . ASP A 1 333 ? -12.739 -14.040 -20.057 1.00 61.41 333 ASP A C 1
ATOM 2522 O O . ASP A 1 333 ? -13.112 -13.312 -20.993 1.00 53.84 333 ASP A O 1
ATOM 2527 N N . LYS A 1 334 ? -11.468 -14.326 -19.830 1.00 49.26 334 LYS A N 1
ATOM 2528 C CA . LYS A 1 334 ? -10.390 -13.828 -20.684 1.00 44.58 334 LYS A CA 1
ATOM 2529 C C . LYS A 1 334 ? -10.403 -12.308 -20.836 1.00 41.85 334 LYS A C 1
ATOM 2530 O O . LYS A 1 334 ? -10.033 -11.795 -21.889 1.00 40.12 334 LYS A O 1
ATOM 2536 N N . SER A 1 335 ? -10.809 -11.568 -19.802 1.00 36.87 335 SER A N 1
ATOM 2537 C CA . SER A 1 335 ? -10.772 -10.107 -19.844 1.00 36.93 335 SER A CA 1
ATOM 2538 C C . SER A 1 335 ? -9.682 -9.554 -18.914 1.00 36.41 335 SER A C 1
ATOM 2539 O O . SER A 1 335 ? -9.005 -10.295 -18.179 1.00 33.52 335 SER A O 1
ATOM 2542 N N . ALA A 1 336 ? -9.512 -8.222 -18.953 1.00 34.90 336 ALA A N 1
ATOM 2543 C CA . ALA A 1 336 ? -8.553 -7.507 -18.117 1.00 34.88 336 ALA A CA 1
ATOM 2544 C C . ALA A 1 336 ? -9.178 -6.184 -17.726 1.00 30.75 336 ALA A C 1
ATOM 2545 O O . ALA A 1 336 ? -10.213 -5.808 -18.254 1.00 37.13 336 ALA A O 1
ATOM 2547 N N . ILE A 1 337 ? -8.526 -5.469 -16.821 1.00 31.89 337 ILE A N 1
ATOM 2548 C CA . ILE A 1 337 ? -8.962 -4.125 -16.438 1.00 31.30 337 ILE A CA 1
ATOM 2549 C C . ILE A 1 337 ? -7.802 -3.168 -16.647 1.00 27.17 337 ILE A C 1
ATOM 2550 O O . ILE A 1 337 ? -6.626 -3.552 -16.584 1.00 30.40 337 ILE A O 1
ATOM 2555 N N . PRO A 1 338 ? -8.096 -1.892 -16.822 1.00 30.37 338 PRO A N 1
ATOM 2556 C CA . PRO A 1 338 ? -7.012 -0.917 -17.014 1.00 30.82 338 PRO A CA 1
ATOM 2557 C C . PRO A 1 338 ? -6.206 -0.707 -15.737 1.00 26.27 338 PRO A C 1
ATOM 2558 O O . PRO A 1 338 ? -6.745 -0.666 -14.621 1.00 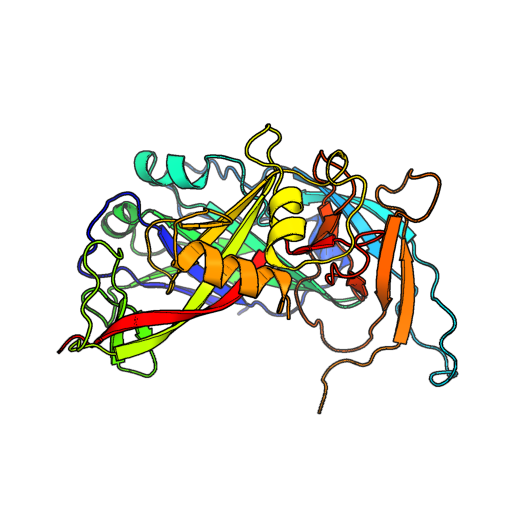31.07 338 PRO A O 1
ATOM 2562 N N . LEU A 1 339 ? -4.887 -0.558 -15.905 1.00 24.60 339 LEU A N 1
ATOM 2563 C CA . LEU A 1 339 ? -4.048 -0.176 -14.762 1.00 25.03 339 LEU A CA 1
ATOM 2564 C C . LEU A 1 339 ? -4.242 1.297 -14.421 1.00 28.92 339 LEU A C 1
ATOM 2565 O O . LEU A 1 339 ? -4.272 1.686 -13.239 1.00 25.13 339 LEU A O 1
ATOM 2570 N N . ILE A 1 340 ? -4.241 2.128 -15.456 1.00 25.63 340 ILE A N 1
ATOM 2571 C CA . ILE A 1 340 ? -4.406 3.588 -15.394 1.00 26.06 340 ILE A CA 1
ATOM 2572 C C . ILE A 1 340 ? -5.561 3.923 -16.322 1.00 33.44 340 ILE A C 1
ATOM 2573 O O . ILE A 1 340 ? -5.504 3.653 -17.527 1.00 30.45 340 ILE A O 1
ATOM 2578 N N . TRP A 1 341 ? -6.603 4.508 -15.789 1.00 30.42 341 TRP A N 1
ATOM 2579 C CA . TRP A 1 341 ? -7.706 4.977 -16.622 1.00 29.85 341 TRP A CA 1
ATOM 2580 C C . TRP A 1 341 ? -7.828 6.491 -16.546 1.00 34.77 341 TRP A C 1
ATOM 2581 O O . TRP A 1 341 ? -7.681 7.082 -15.470 1.00 26.06 341 TRP A O 1
ATOM 2592 N N . THR A 1 342 ? -8.096 7.125 -17.681 1.00 23.35 342 THR A N 1
ATOM 2593 C CA . THR A 1 342 ? -8.304 8.575 -17.734 1.00 26.85 342 THR A CA 1
ATOM 2594 C C . THR A 1 342 ? -9.617 8.863 -18.455 1.00 33.04 342 THR A C 1
ATOM 2595 O O . THR A 1 342 ? -10.003 8.132 -19.381 1.00 31.87 342 THR A O 1
ATOM 2599 N N . GLY A 1 343 ? -10.349 9.843 -17.959 1.00 29.17 343 GLY A N 1
ATOM 2600 C CA . GLY A 1 343 ? -11.626 10.180 -18.546 1.00 34.31 343 GLY A CA 1
ATOM 2601 C C . GLY A 1 343 ? -12.133 11.527 -18.055 1.00 39.53 343 GLY A C 1
ATOM 2602 O O . GLY A 1 343 ? -11.369 12.352 -17.556 1.00 33.23 343 GLY A O 1
ATOM 2603 N N . MET A 1 344 ? -13.445 11.716 -18.176 1.00 33.60 344 MET A N 1
ATOM 2604 C CA . MET A 1 344 ? -14.152 12.921 -17.737 1.00 33.59 344 MET A CA 1
ATOM 2605 C C . MET A 1 344 ? -15.376 12.458 -16.973 1.00 39.31 344 MET A C 1
ATOM 2606 O O . MET A 1 344 ? -15.979 11.443 -17.318 1.00 38.20 344 MET A O 1
ATOM 2611 N N . ILE A 1 345 ? -15.714 13.148 -15.912 1.00 32.61 345 ILE A N 1
ATOM 2612 C CA . ILE A 1 345 ? -16.996 12.937 -15.260 1.00 33.37 345 ILE A CA 1
ATOM 2613 C C . ILE A 1 345 ? -17.642 14.303 -15.029 1.00 37.80 345 ILE A C 1
ATOM 2614 O O . ILE A 1 345 ? -16.960 15.324 -14.903 1.00 32.09 345 ILE A O 1
ATOM 2619 N N . ASP A 1 346 ? -18.956 14.307 -14.949 1.00 35.63 346 ASP A N 1
ATOM 2620 C CA . ASP A 1 346 ? -19.727 15.535 -14.777 1.00 42.44 346 ASP A CA 1
ATOM 2621 C C . ASP A 1 346 ? -19.892 15.805 -13.292 1.00 46.75 346 ASP A C 1
ATOM 2622 O O . ASP A 1 346 ? -20.340 14.926 -12.559 1.00 45.55 346 ASP A O 1
ATOM 2627 N N . LEU A 1 347 ? -19.584 17.023 -12.853 1.00 31.67 347 LEU A N 1
ATOM 2628 C CA . LEU A 1 347 ? -19.701 17.329 -11.445 1.00 35.12 347 LEU A CA 1
ATOM 2629 C C . LEU A 1 347 ? -20.479 18.624 -11.272 1.00 36.06 347 LEU A C 1
ATOM 2630 O O . LEU A 1 347 ? -20.267 19.571 -12.021 1.00 31.03 347 LEU A O 1
ATOM 2635 N N . PRO A 1 348 ? -21.329 18.714 -10.269 1.00 34.90 348 PRO A N 1
ATOM 2636 C CA . PRO A 1 348 ? -21.899 20.017 -9.912 1.00 36.10 348 PRO A CA 1
ATOM 2637 C C . PRO A 1 348 ? -20.919 20.872 -9.133 1.00 33.44 348 PRO A C 1
ATOM 2638 O O . PRO A 1 348 ? -20.044 20.391 -8.395 1.00 28.96 348 PRO A O 1
ATOM 2642 N N . GLY A 1 349 ? -21.120 22.167 -9.273 1.00 27.87 349 GLY A N 1
ATOM 2643 C CA . GLY A 1 349 ? -20.226 23.128 -8.672 1.00 27.74 349 GLY A CA 1
ATOM 2644 C C . GLY A 1 349 ? -20.621 24.523 -9.104 1.00 28.14 349 GLY A C 1
ATOM 2645 O O . GLY A 1 349 ? -21.789 24.787 -9.410 1.00 32.90 349 GLY A O 1
ATOM 2646 N N . TYR A 1 350 ? -19.631 25.417 -9.140 1.00 29.17 350 TYR A N 1
ATOM 2647 C CA . TYR A 1 350 ? -19.918 26.785 -9.568 1.00 31.29 350 TYR A CA 1
ATOM 2648 C C . TYR A 1 350 ? -18.620 27.376 -10.096 1.00 33.45 350 TYR A C 1
ATOM 2649 O O . TYR A 1 350 ? -17.532 26.838 -9.846 1.00 28.74 350 TYR A O 1
ATOM 2658 N N . TYR A 1 351 ? -18.735 28.444 -10.904 1.00 31.32 351 TYR A N 1
ATOM 2659 C CA . TYR A 1 351 ? -17.540 29.095 -11.467 1.00 36.97 351 TYR A CA 1
ATOM 2660 C C . TYR A 1 351 ? -17.129 30.242 -10.545 1.00 31.79 351 TYR A C 1
ATOM 2661 O O . TYR A 1 351 ? -17.992 30.976 -10.063 1.00 36.67 351 TYR A O 1
ATOM 2670 N N . GLU A 1 352 ? -15.849 30.303 -10.186 1.00 36.96 352 GLU A N 1
ATOM 2671 C CA . GLU A 1 352 ? -15.324 31.433 -9.399 1.00 45.90 352 GLU A CA 1
ATOM 2672 C C . GLU A 1 352 ? -15.547 32.749 -10.136 1.00 50.97 352 GLU A C 1
ATOM 2673 O O . GLU A 1 352 ? -15.555 32.799 -11.366 1.00 55.75 352 GLU A O 1
ATOM 2679 N N . PHE A 1 353 ? -15.670 33.831 -9.388 1.00 57.50 353 PHE A N 1
ATOM 2680 C CA . PHE A 1 353 ? -15.781 35.157 -10.031 1.00 66.23 353 PHE A CA 1
ATOM 2681 C C . PHE A 1 353 ? -15.501 36.250 -9.013 1.00 74.34 353 PHE A C 1
ATOM 2682 O O . PHE A 1 353 ? -15.618 36.015 -7.811 1.00 74.26 353 PHE A O 1
#

B-factor: mean 46.53, std 22.26, range [20.39, 142.97]

Foldseek 3Di:
DQEAEKEFAFAQDDDDLLKKFKIKDKGDKDWPVLQLPWAKQKPLDVPRPQPQQDWDKAWEKEFPQDFDPCQPDFDATEIATDIGIGTFAQADAPCPSVVCSVVQDKHKGWFWFFARTIIIIMIMIIGRNVCLVVDAWIWIDTRPHIYIYGYDHHPHNYAAQDPNFGWHFDPAPPDDDPDDDWDKDKWKKKKAWHFDDDPVFLVVVVVCVPPVADDDCSVQWAGTWIWMHISSMGNIDTAPDPPGVVNVQVNCCQAVDQDVDQKAWRHKYFAPQNNPDPDTFAIKTAMHGDRDHTQWWWRTRHHGTHIYGYHRIGTASHCNPPTRGTGHRMGMDIGMGITHIDD

GO terms:
  GO:0039654 fusion of virus membrane with host endosome membrane (P, IDA)
  GO:0039545 symbiont-mediated suppression of host cytoplasmic pattern recognition receptor signaling pathway via inhibition of MAVS activity (P, IDA)
  GO:0140321 symbiont-mediated suppression of host autophagy (P, IDA)
  GO:0075509 endocytosis involved in viral entry into host cell (P, IDA)
  GO:0033650 host cell mitochondrion (C, EXP)
  GO:0044178 host cell Golgi membrane (C, EXP)
  GO:0044228 host cell surface (C, EXP)
  GO:0055036 virion membrane (C, EXP)

Nearest PDB structures (foldseek):
  6y6p-assembly1_A  TM=1.003E+00  e=1.320E-75  Orthohantavirus hantanense
  5opg-assembly1_A  TM=9.456E-01  e=1.236E-60  Orthohantavirus hantanense
  7o9s-assembly1_A  TM=9.401E-01  e=3.321E-60  Orthohantavirus hantanense
  8zgu-assembly1_A  TM=9.328E-01  e=2.309E-53  Orthohantavirus hantanense
  7b09-assembly1_B  TM=9.260E-01  e=5.205E-38  Orthohantavirus puumalaense

Solvent-accessible surface area: 17057 Å² total; per-residue (Å²): 269,76,88,72,87,1,93,0,69,14,17,123,70,50,79,115,24,90,12,0,1,19,2,121,20,102,0,42,64,3,61,31,80,64,5,63,136,8,29,2,87,15,66,4,24,151,76,93,137,51,84,9,32,76,93,22,128,1,4,36,0,34,16,170,19,154,49,75,187,56,97,108,51,96,112,72,29,160,23,93,15,66,68,34,69,4,89,1,2,0,26,3,160,54,95,23,5,37,111,6,16,211,63,94,57,11,8,17,0,0,17,0,16,0,25,26,77,105,0,38,0,20,0,13,0,4,0,0,17,69,5,23,131,95,34,158,40,12,70,0,23,1,38,70,8,100,0,58,0,45,22,57,230,28,166,2,108,49,7,23,94,30,167,55,113,16,0,29,27,75,114,64,90,134,76,140,126,176,173,29,182,111,69,92,8,49,1,78,1,7,0,2,1,3,38,33,123,26,125,126,56,40,4,0,59,24,2,82,133,46,39,148,15,80,5,110,96,30,105,72,11,1,18,1,17,0,6,0,6,6,14,28,27,18,46,22,5,77,0,33,52,112,153,48,92,54,1,43,52,0,2,51,14,1,19,168,57,37,104,221,68,68,62,57,85,7,0,45,1,60,0,83,2,38,103,91,21,117,72,57,38,0,26,2,64,0,3,36,35,106,15,13,97,32,2,4,0,0,5,0,30,20,37,106,23,62,16,0,0,0,0,0,2,23,10,54,18,90,12,96,71,2,77,86,0,0,0,10,0,10,8,62,17,108,10,74,1,34,1,106,53,43,227

Secondary structure (DSSP, 8-state):
--EEEEEEEE-S--S-SS-EEEEEEE---EEGGGGGG---EE--SSS---GGGSEEEEEEEE------S--S----B--EEEEEEEESBS-PPTTHHHHHHHH---EEEEEEEE-SSEEEEEEEEEEEGGGGGT-SEEEEEETTEEEEEEEEE-SSSSSEEETTEEEEE-S--SS--SS---EEEEEEEEEEEEE--STT--HHHHHHHHH----S-GGGS--EEEEEEETTEES-EEES-TT-HHHHHHHHHHHH-----SEEEEEEEEE-SSTT-SS--EEEEEEEES--S--EEEETT-SS--EEE-TTEEE----SS-TT-EEESEEEEEEEEEEEE--

Organism: Hantaan virus (strain 76-118) (NCBI:txid11602)

InterPro domains:
  IPR002532 Hantavirus glycoprotein Gc, N-terminal domain [PF01561] (649-969)
  IPR002534 Hantavirus glycoprotein Gn, head [PF01567] (27-371)
  IPR012316 ITAM motif, hantavirus type [PF10538] (617-644)
  IPR012316 ITAM motif, hantavirus type [PS51056] (611-634)
  IPR016402 Envelope glycoprotein precursor, Hantavirus [PIRSF003945] (2-1135)
  IPR048790 Glycoprotein Gn, base, hantavirus [PF20679] (379-480)
  IPR048791 Glycoprotein Gc, C-terminal, bunyavirales [PF20682] (971-1134)

Radius of gyration: 20.46 Å; Cα contacts (8 Å, |Δi|>4): 886; chains: 1; bounding box: 51×59×53 Å